Protein AF-A0A3P8FF38-F1 (afdb_monomer_lite)

Organism: NCBI:txid31246

Secondary structure (DSSP, 8-state):
-HHHHHHHHHHHHHHHHHHEE----S-HHHHHHHHHHHHHHHHHHTTT---HHHHTTSS--THHHHT--SEEPTTHHHHHHHHHHHHHIIIIIIIHHHHHHHHHHHHHHHHHHHHHHHHHHHHHHHHHHTTS-SS-GGGHHHHHHHHHHHHHHHHTS--------TT--PPPTT-HHHHHHHHHHHHHHHHHIIIIIIHHHHHHHHTT---------------STHHHHHHHHHHHHHHHHHHHHHHHHHHHHHHHHHHHHHHHHHHHHHHHHHHHHHHHHHHHHHHHHH-GGGHHHHHHHHHHHHHHHHHHHHHHHHHHHHHHHHHHHHHHSSSS---------

Foldseek 3Di:
DVVVLVLLLVLLVVLLVQFFDQADDPDVVSNVVSSVVSSVQSVVLLVPNNPLCQRLQVDFDPCCVPPVHGHTDPRSNPVNVVSSVVSNCCRVVPVVVVVVVVCVVVCVVVVVCVVVVVVVVVVVVVVLVLLADPDPDVCSVVVVVVVVVVVVVCVVPPDDPPPPRVPDDDDDPPDPVVVVVVVVVVVVVVVCCVCPVVVVVVVVVVVPDDDDDDDDDDDDDDPDPVPPVVVVVVVVVVVVVVVVVVVVVVVVVVVVVVVVVVVVVVVVVVVVCVVVVVVVVVVVVVCSHPDDPVVPVVVVVVVVVVVVVCVVVVVVVVVVVCVVVVVVVVVVPPPPPDDDDDDDD

Structure (mmCIF, N/CA/C/O backbone):
data_AF-A0A3P8FF38-F1
#
_entry.id   AF-A0A3P8FF38-F1
#
loop_
_atom_site.group_PDB
_atom_site.id
_atom_site.type_symbol
_atom_site.label_atom_id
_atom_site.label_alt_id
_atom_site.label_comp_id
_atom_site.label_asym_id
_atom_site.label_entity_id
_atom_site.label_seq_id
_atom_site.pdbx_PDB_ins_code
_atom_site.Cartn_x
_atom_site.Cartn_y
_atom_site.Cartn_z
_atom_site.occupancy
_atom_site.B_iso_or_equiv
_atom_site.auth_seq_id
_atom_site.auth_comp_id
_atom_site.auth_asym_id
_atom_site.auth_atom_id
_atom_site.pdbx_PDB_model_num
ATOM 1 N N . MET A 1 1 ? 3.387 -3.591 -15.809 1.00 74.25 1 MET A N 1
ATOM 2 C CA . MET A 1 1 ? 4.733 -3.858 -15.251 1.00 74.25 1 MET A CA 1
ATOM 3 C C . MET A 1 1 ? 5.461 -4.972 -15.992 1.00 74.25 1 MET A C 1
ATOM 5 O O . MET A 1 1 ? 6.457 -4.657 -16.614 1.00 74.25 1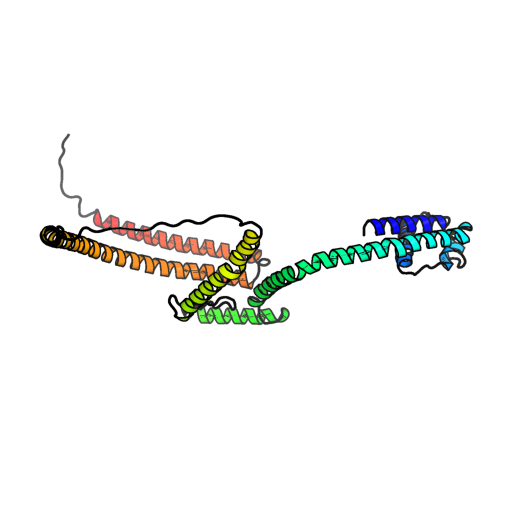 MET A O 1
ATOM 9 N N . ALA A 1 2 ? 4.959 -6.214 -16.040 1.00 86.81 2 ALA A N 1
ATOM 10 C CA . ALA A 1 2 ? 5.640 -7.303 -16.768 1.00 86.81 2 ALA A CA 1
ATOM 11 C C . ALA A 1 2 ? 5.857 -7.022 -18.275 1.00 86.81 2 ALA A C 1
ATOM 13 O O . ALA A 1 2 ? 6.924 -7.284 -18.818 1.00 86.81 2 ALA A O 1
ATOM 14 N N . LEU A 1 3 ? 4.870 -6.420 -18.948 1.00 86.25 3 LEU A N 1
ATOM 15 C CA . LEU A 1 3 ? 5.018 -5.995 -20.349 1.00 86.25 3 LEU A CA 1
ATOM 16 C C . LEU A 1 3 ? 6.140 -4.966 -20.533 1.00 86.25 3 LEU A C 1
ATOM 18 O O . LEU A 1 3 ? 6.947 -5.086 -21.445 1.00 86.25 3 LEU A O 1
ATOM 22 N N . PHE A 1 4 ? 6.220 -3.990 -19.627 1.00 86.88 4 PHE A N 1
ATOM 23 C CA . PHE A 1 4 ? 7.261 -2.966 -19.647 1.00 86.88 4 PHE A CA 1
ATOM 24 C C . PHE A 1 4 ? 8.652 -3.586 -19.471 1.00 86.88 4 PHE A C 1
ATOM 26 O O . PHE A 1 4 ? 9.549 -3.295 -20.251 1.00 86.88 4 PHE A O 1
ATOM 33 N N . THR A 1 5 ? 8.820 -4.512 -18.521 1.00 89.38 5 THR A N 1
ATOM 34 C CA . THR A 1 5 ? 10.113 -5.178 -18.300 1.00 89.38 5 THR A CA 1
ATOM 35 C C . THR A 1 5 ? 10.566 -6.002 -19.504 1.00 89.38 5 THR A C 1
ATOM 37 O O . THR A 1 5 ? 11.751 -6.004 -19.817 1.00 89.38 5 THR A O 1
ATOM 40 N N . VAL A 1 6 ? 9.641 -6.667 -20.208 1.00 91.94 6 VAL A N 1
ATOM 41 C CA . VAL A 1 6 ? 9.967 -7.437 -21.421 1.00 91.94 6 VAL A CA 1
ATOM 42 C C . VAL A 1 6 ? 10.390 -6.513 -22.564 1.00 91.94 6 VAL A C 1
ATOM 44 O O . VAL A 1 6 ? 11.384 -6.791 -23.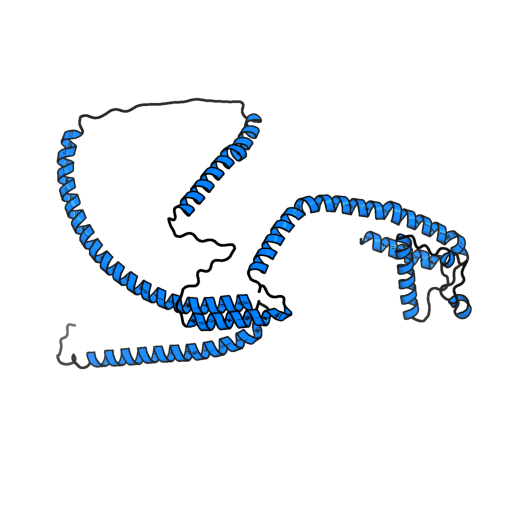229 1.00 91.94 6 VAL A O 1
ATOM 47 N N . VAL A 1 7 ? 9.678 -5.400 -22.768 1.00 90.38 7 VAL A N 1
ATOM 48 C CA . VAL A 1 7 ? 10.004 -4.420 -23.818 1.00 90.38 7 VAL A CA 1
ATOM 49 C C . VAL A 1 7 ? 11.361 -3.762 -23.562 1.00 90.38 7 VAL A C 1
ATOM 51 O O . VAL A 1 7 ? 12.178 -3.700 -24.476 1.00 90.38 7 VAL A O 1
ATOM 54 N N . VAL A 1 8 ? 11.635 -3.336 -22.323 1.00 91.56 8 VAL A N 1
ATOM 55 C CA . VAL A 1 8 ? 12.923 -2.725 -21.947 1.00 91.56 8 VAL A CA 1
ATOM 56 C C . VAL A 1 8 ? 14.068 -3.724 -22.106 1.00 91.56 8 VAL A C 1
ATOM 58 O O . VAL A 1 8 ? 15.082 -3.391 -22.707 1.00 91.56 8 VAL A O 1
ATOM 61 N N . ALA A 1 9 ? 13.915 -4.961 -21.620 1.00 92.69 9 ALA A N 1
ATOM 62 C CA . ALA A 1 9 ? 14.965 -5.974 -21.734 1.00 92.69 9 ALA A CA 1
ATOM 63 C C . ALA A 1 9 ? 15.226 -6.394 -23.190 1.00 92.69 9 ALA A C 1
ATOM 65 O O . ALA A 1 9 ? 16.380 -6.534 -23.593 1.00 92.69 9 ALA A O 1
ATOM 66 N N . GLY A 1 10 ? 14.167 -6.557 -23.991 1.00 93.56 10 GLY A N 1
ATOM 67 C CA . GLY A 1 10 ? 14.285 -6.873 -25.414 1.00 93.56 10 GLY A CA 1
ATOM 68 C C . GLY A 1 10 ? 14.981 -5.759 -26.195 1.00 93.56 10 GLY A C 1
ATOM 69 O O . GLY A 1 10 ? 15.895 -6.034 -26.970 1.00 93.56 10 GLY A O 1
ATOM 70 N N . PHE A 1 11 ? 14.605 -4.503 -25.941 1.00 94.00 11 PHE A N 1
ATOM 71 C CA . PHE A 1 11 ? 15.251 -3.347 -26.556 1.00 94.00 11 PHE A CA 1
ATOM 72 C C . PHE A 1 11 ? 16.706 -3.183 -26.103 1.00 94.00 11 PHE A C 1
ATOM 74 O O . PHE A 1 11 ? 17.566 -2.968 -26.945 1.00 94.00 11 PHE A O 1
ATOM 81 N N . ALA A 1 12 ? 17.006 -3.360 -24.812 1.00 93.19 12 ALA A N 1
ATOM 82 C CA . ALA A 1 12 ? 18.366 -3.279 -24.277 1.00 93.19 12 ALA A CA 1
ATOM 83 C C . ALA A 1 12 ? 19.332 -4.225 -24.996 1.00 93.19 12 ALA A C 1
ATOM 85 O O . ALA A 1 12 ? 20.412 -3.816 -25.418 1.00 93.19 12 ALA A O 1
ATOM 86 N N . ILE A 1 13 ? 18.930 -5.489 -25.156 1.00 91.75 13 ILE A N 1
ATOM 87 C CA . ILE A 1 13 ? 19.742 -6.496 -25.843 1.00 91.75 13 ILE A CA 1
ATOM 88 C C . ILE A 1 13 ? 19.869 -6.137 -27.323 1.00 91.75 13 ILE A C 1
ATOM 90 O O . ILE A 1 13 ? 20.976 -6.133 -27.854 1.00 91.75 13 ILE A O 1
ATOM 94 N N . LEU A 1 14 ? 18.756 -5.806 -27.982 1.00 91.88 14 LEU A N 1
ATOM 95 C CA . LEU A 1 14 ? 18.746 -5.495 -29.408 1.00 91.88 14 LEU A CA 1
ATOM 96 C C . LEU A 1 14 ? 19.621 -4.276 -29.730 1.00 91.88 14 LEU A C 1
ATOM 98 O O . LEU A 1 14 ? 20.479 -4.366 -30.602 1.00 91.88 14 LEU A O 1
ATOM 102 N N . GLN A 1 15 ? 19.470 -3.188 -28.976 1.00 91.00 15 GLN A N 1
ATOM 103 C CA . GLN A 1 15 ? 20.246 -1.959 -29.118 1.00 91.00 15 GLN A CA 1
ATOM 104 C C . GLN A 1 15 ? 21.739 -2.209 -28.884 1.00 91.00 15 GLN A C 1
ATOM 106 O O . GLN A 1 15 ? 22.571 -1.735 -29.656 1.00 91.00 15 GLN A O 1
ATOM 111 N N . TRP A 1 16 ? 22.089 -2.980 -27.849 1.00 89.00 16 TRP A N 1
ATOM 112 C CA . TRP A 1 16 ? 23.483 -3.287 -27.533 1.00 89.00 16 TRP A CA 1
ATOM 113 C C . TRP A 1 16 ? 24.150 -4.138 -28.620 1.00 89.00 16 TRP A C 1
ATOM 115 O O . TRP A 1 16 ? 25.285 -3.861 -29.001 1.00 89.00 16 TRP A O 1
ATOM 125 N N . VAL A 1 17 ? 23.432 -5.130 -29.159 1.00 87.88 17 VAL A N 1
ATOM 126 C CA . VAL A 1 17 ? 23.900 -5.985 -30.264 1.00 87.88 17 VAL A CA 1
ATOM 127 C C . VAL A 1 17 ? 24.076 -5.188 -31.558 1.00 87.88 17 VAL A C 1
ATOM 129 O O . VAL A 1 17 ? 25.014 -5.442 -32.310 1.00 87.88 17 VAL A O 1
ATOM 132 N N . THR A 1 18 ? 23.196 -4.223 -31.837 1.00 87.12 18 THR A N 1
ATOM 133 C CA . THR A 1 18 ? 23.298 -3.392 -33.046 1.00 87.12 18 THR A CA 1
ATOM 134 C C . THR A 1 18 ? 24.344 -2.289 -32.930 1.00 87.12 18 THR A C 1
ATOM 136 O O . THR A 1 18 ? 24.949 -1.918 -33.935 1.00 87.12 18 THR A O 1
ATOM 139 N N . ALA A 1 19 ? 24.549 -1.752 -31.724 1.00 86.62 19 ALA A N 1
ATOM 140 C CA . ALA A 1 19 ? 25.450 -0.631 -31.504 1.00 86.62 19 ALA A CA 1
ATOM 141 C C . ALA A 1 19 ? 26.909 -1.076 -31.378 1.00 86.62 19 ALA A C 1
ATOM 143 O O . ALA A 1 19 ? 27.786 -0.440 -31.960 1.00 86.62 19 ALA A O 1
ATOM 144 N N . TYR A 1 20 ? 27.179 -2.177 -30.670 1.00 86.50 20 TYR A N 1
ATOM 145 C CA . TYR A 1 20 ? 28.535 -2.587 -30.308 1.00 86.50 20 TYR A CA 1
ATOM 146 C C . TYR A 1 20 ? 28.968 -3.896 -30.982 1.00 86.50 20 TYR A C 1
ATOM 148 O O . TYR A 1 20 ? 28.261 -4.898 -30.965 1.00 86.50 20 TYR A O 1
ATOM 156 N N . GLN A 1 21 ? 30.185 -3.908 -31.521 1.00 80.62 21 GLN A N 1
ATOM 157 C CA . GLN A 1 21 ? 30.863 -5.086 -32.060 1.00 80.62 21 GLN A CA 1
ATOM 158 C C . GLN A 1 21 ? 31.718 -5.770 -30.982 1.00 80.62 21 GLN A C 1
ATOM 160 O O . GLN A 1 21 ? 32.176 -5.124 -30.035 1.00 80.62 21 GLN A O 1
ATOM 165 N N . SER A 1 22 ? 31.960 -7.077 -31.145 1.00 74.06 22 SER A N 1
ATOM 166 C CA . SER A 1 22 ? 32.795 -7.893 -30.244 1.00 74.06 22 SER A CA 1
ATOM 167 C C . SER A 1 22 ? 32.360 -7.812 -28.773 1.00 74.06 22 SER A C 1
ATOM 169 O O . SER A 1 22 ? 33.134 -7.460 -27.886 1.00 74.06 22 SER A O 1
ATOM 171 N N . THR A 1 23 ? 31.085 -8.117 -28.523 1.00 73.00 23 THR A N 1
ATOM 172 C CA . THR A 1 23 ? 30.425 -7.993 -27.211 1.00 73.00 23 THR A CA 1
ATOM 173 C C . THR A 1 23 ? 30.796 -9.098 -26.216 1.00 73.00 23 THR A C 1
ATOM 175 O O . THR A 1 23 ? 30.661 -8.923 -25.008 1.00 73.00 23 THR A O 1
ATOM 178 N N . ALA A 1 24 ? 31.228 -10.257 -26.717 1.00 73.56 24 ALA A N 1
ATOM 179 C CA . ALA A 1 24 ? 31.565 -11.411 -25.895 1.00 73.56 24 ALA A CA 1
ATOM 180 C C . ALA A 1 24 ? 33.052 -11.391 -25.537 1.00 73.56 24 ALA A C 1
ATOM 182 O O . ALA A 1 24 ? 33.909 -11.418 -26.421 1.00 73.56 24 ALA A O 1
ATOM 183 N N . SER A 1 25 ? 33.355 -11.388 -24.240 1.00 72.81 25 SER A N 1
ATOM 184 C CA . SER A 1 25 ? 34.716 -11.556 -23.738 1.00 72.81 25 SER A CA 1
ATOM 185 C C . SER A 1 25 ? 34.879 -12.896 -23.013 1.00 72.81 25 SER A C 1
ATOM 187 O O . SER A 1 25 ? 33.906 -13.528 -22.589 1.00 72.81 25 SER A O 1
ATOM 189 N N . LEU A 1 26 ? 36.133 -13.329 -22.849 1.00 76.25 26 LEU A N 1
ATOM 190 C CA . LEU A 1 26 ? 36.485 -14.578 -22.162 1.00 76.25 26 LEU A CA 1
ATOM 191 C C . LEU A 1 26 ? 36.141 -14.544 -20.657 1.00 76.25 26 LEU A C 1
ATOM 193 O O . LEU A 1 26 ? 36.011 -15.587 -20.021 1.00 76.25 26 LEU A O 1
ATOM 197 N N . ASN A 1 27 ? 35.956 -13.347 -20.090 1.00 81.50 27 ASN A N 1
ATOM 198 C CA . ASN A 1 27 ? 35.693 -13.141 -18.670 1.00 81.50 27 ASN A CA 1
ATOM 199 C C . ASN A 1 27 ? 34.174 -13.066 -18.390 1.00 81.50 27 ASN A C 1
ATOM 201 O O . ASN A 1 27 ? 33.487 -12.164 -18.881 1.00 81.50 27 ASN A O 1
ATOM 205 N N . PRO A 1 28 ? 33.613 -13.945 -17.537 1.00 81.75 28 PRO A N 1
ATOM 206 C CA . PRO A 1 28 ? 32.170 -13.977 -17.284 1.00 81.75 28 PRO A CA 1
ATOM 207 C C . PRO A 1 28 ? 31.660 -12.725 -16.552 1.00 81.75 28 PRO A C 1
ATOM 209 O O . PRO A 1 28 ? 30.553 -12.261 -16.819 1.00 81.75 28 PRO A O 1
ATOM 212 N N . LEU A 1 29 ? 32.477 -12.129 -15.676 1.00 84.31 29 LEU A N 1
ATOM 213 C CA . LEU A 1 29 ? 32.123 -10.904 -14.950 1.00 84.31 29 LEU A CA 1
ATOM 214 C C . LEU A 1 29 ? 31.907 -9.716 -15.892 1.00 84.31 29 LEU A C 1
ATOM 216 O O . LEU A 1 29 ? 30.958 -8.956 -15.725 1.00 84.31 29 LEU A O 1
ATOM 220 N N . THR A 1 30 ? 32.743 -9.568 -16.919 1.00 79.44 30 THR A N 1
ATOM 221 C CA . THR A 1 30 ? 32.598 -8.483 -17.898 1.00 79.44 30 THR A CA 1
ATOM 222 C C . THR A 1 30 ? 31.367 -8.663 -18.780 1.00 79.44 30 THR A C 1
ATOM 224 O O . THR A 1 30 ? 30.709 -7.674 -19.094 1.00 79.44 30 THR A O 1
ATOM 227 N N . ASN A 1 31 ? 30.990 -9.904 -19.106 1.00 83.94 31 ASN A N 1
ATOM 228 C CA . ASN A 1 31 ? 29.742 -10.185 -19.823 1.00 83.94 31 ASN A CA 1
ATOM 229 C C . ASN A 1 31 ? 28.522 -9.808 -18.965 1.00 83.94 31 ASN A C 1
ATOM 231 O O . ASN A 1 31 ? 27.586 -9.181 -19.456 1.00 83.94 31 ASN A O 1
ATOM 235 N N . LEU A 1 32 ? 28.568 -10.096 -17.660 1.00 86.75 32 LEU A N 1
ATOM 236 C CA . LEU A 1 32 ? 27.518 -9.701 -16.722 1.00 86.75 32 LEU A CA 1
ATOM 237 C C . LEU A 1 32 ? 27.389 -8.173 -16.616 1.00 86.75 32 LEU A C 1
ATOM 239 O O . LEU A 1 32 ? 26.290 -7.638 -16.755 1.00 86.75 32 LEU A O 1
ATOM 243 N N . PHE A 1 33 ? 28.502 -7.456 -16.430 1.00 85.38 33 PHE A N 1
ATOM 244 C CA . PHE A 1 33 ? 28.497 -5.988 -16.396 1.00 85.38 33 PHE A CA 1
ATOM 245 C C . PHE A 1 33 ? 27.999 -5.369 -17.706 1.00 85.38 33 PHE A C 1
ATOM 247 O O . PHE A 1 33 ? 27.329 -4.342 -17.673 1.00 85.38 33 PHE A O 1
ATOM 254 N N . THR A 1 34 ? 28.288 -6.000 -18.843 1.00 85.25 34 THR A N 1
ATOM 255 C CA . THR A 1 34 ? 27.811 -5.572 -20.165 1.00 85.25 34 THR A CA 1
ATOM 256 C C . THR A 1 34 ? 26.287 -5.665 -20.253 1.00 85.25 34 THR A C 1
ATOM 258 O O . THR A 1 34 ? 25.634 -4.692 -20.618 1.00 85.25 34 THR A O 1
ATOM 261 N N . VAL A 1 35 ? 25.701 -6.786 -19.821 1.00 88.50 35 VAL A N 1
ATOM 262 C CA . VAL A 1 35 ? 24.238 -6.958 -19.774 1.00 88.50 35 VAL A CA 1
ATOM 263 C C . VAL A 1 35 ? 23.586 -5.958 -18.814 1.00 88.50 35 VAL A C 1
ATOM 265 O O . VAL A 1 35 ? 22.578 -5.343 -19.162 1.00 88.50 35 VAL A O 1
ATOM 268 N N . PHE A 1 36 ? 24.163 -5.746 -17.627 1.00 90.56 36 PHE A N 1
ATOM 269 C CA . PHE A 1 36 ? 23.645 -4.751 -16.683 1.00 90.56 36 PHE A CA 1
ATOM 270 C C . PHE A 1 36 ? 23.709 -3.331 -17.242 1.00 90.56 36 PHE A C 1
ATOM 272 O O . PHE A 1 36 ? 22.731 -2.600 -17.118 1.00 90.56 36 PHE A O 1
ATOM 279 N N . LYS A 1 37 ? 24.815 -2.949 -17.892 1.00 87.44 37 LYS A N 1
ATOM 280 C CA . LYS A 1 37 ? 24.945 -1.640 -18.542 1.00 87.44 37 LYS A CA 1
ATOM 281 C C . LYS A 1 37 ? 23.939 -1.463 -19.675 1.00 87.44 37 LYS A C 1
ATOM 283 O O . LYS A 1 37 ? 23.323 -0.406 -19.756 1.00 87.44 37 LYS A O 1
ATOM 288 N N . ALA A 1 38 ? 23.719 -2.492 -20.492 1.00 90.12 38 ALA A N 1
ATOM 289 C CA . ALA A 1 38 ? 22.711 -2.463 -21.549 1.00 90.12 38 ALA A CA 1
ATOM 290 C C . ALA A 1 38 ? 21.302 -2.220 -20.989 1.00 90.12 38 ALA A C 1
ATOM 292 O O . ALA A 1 38 ? 20.573 -1.356 -21.474 1.00 90.12 38 ALA A O 1
ATOM 293 N N . LEU A 1 39 ? 20.933 -2.951 -19.931 1.00 92.50 39 LEU A N 1
ATOM 294 C CA . LEU A 1 39 ? 19.640 -2.800 -19.260 1.00 92.50 39 LEU A CA 1
ATOM 295 C C . LEU A 1 39 ? 19.492 -1.437 -18.583 1.00 92.50 39 LEU A C 1
ATOM 297 O O . LEU A 1 39 ? 18.434 -0.817 -18.676 1.00 92.50 39 LEU A O 1
ATOM 301 N N . GLN A 1 40 ? 20.546 -0.970 -17.915 1.00 91.69 40 GLN A N 1
ATOM 302 C CA . GLN A 1 40 ? 20.577 0.331 -17.261 1.00 91.69 40 GLN A CA 1
ATOM 303 C C . GLN A 1 40 ? 20.363 1.456 -18.280 1.00 91.69 40 GLN A C 1
ATOM 305 O O . GLN A 1 40 ? 19.508 2.313 -18.068 1.00 91.69 40 GLN A O 1
ATOM 310 N N . LEU A 1 41 ? 21.085 1.417 -19.401 1.00 90.62 41 LEU A N 1
ATOM 311 C CA . LEU A 1 41 ? 20.981 2.416 -20.460 1.00 90.62 41 LEU A CA 1
ATOM 312 C C . LEU A 1 41 ? 19.568 2.453 -21.060 1.00 90.62 41 LEU A C 1
ATOM 314 O O . LEU A 1 41 ? 18.950 3.513 -21.118 1.00 90.62 41 LEU A O 1
ATOM 318 N N . ALA A 1 42 ? 19.006 1.294 -21.414 1.00 92.00 42 ALA A N 1
ATOM 319 C CA . ALA A 1 42 ? 17.646 1.205 -21.949 1.00 92.00 42 ALA A CA 1
ATOM 320 C C . ALA A 1 42 ? 16.568 1.677 -20.959 1.00 92.00 42 ALA A C 1
ATOM 322 O O . ALA A 1 42 ? 15.544 2.221 -21.375 1.00 92.00 42 ALA A O 1
ATOM 323 N N . TYR A 1 43 ? 16.780 1.476 -19.654 1.00 91.81 43 TYR A N 1
ATOM 324 C CA . TYR A 1 43 ? 15.884 1.966 -18.608 1.00 91.81 43 TYR A CA 1
ATOM 325 C C . TYR A 1 43 ? 15.911 3.496 -18.510 1.00 91.81 43 TYR A C 1
ATOM 327 O O . TYR A 1 43 ? 14.853 4.121 -18.538 1.00 91.81 43 TYR A O 1
ATOM 335 N N . PHE A 1 44 ? 17.095 4.110 -18.442 1.00 92.00 44 PHE A N 1
ATOM 336 C CA . PHE A 1 44 ? 17.228 5.570 -18.353 1.00 92.00 44 PHE A CA 1
ATOM 337 C C . PHE A 1 44 ? 16.773 6.288 -19.633 1.00 92.00 44 PHE A C 1
ATOM 339 O O . PHE A 1 44 ? 16.183 7.368 -19.563 1.00 92.00 44 PHE A O 1
ATOM 346 N N . GLN A 1 45 ? 16.878 5.624 -20.785 1.00 91.25 45 GLN A N 1
ATOM 347 C CA . GLN A 1 45 ? 16.295 6.086 -22.046 1.00 91.25 45 GLN A CA 1
ATOM 348 C C . GLN A 1 45 ? 14.767 6.240 -21.993 1.00 91.25 45 GLN A C 1
ATOM 350 O O . GLN A 1 45 ? 14.225 7.119 -22.660 1.00 91.25 45 GLN A O 1
ATOM 355 N N . VAL A 1 46 ? 14.057 5.469 -21.157 1.00 90.69 46 VAL A N 1
ATOM 356 C CA . VAL A 1 46 ? 12.612 5.675 -20.921 1.00 90.69 46 VAL A CA 1
ATOM 357 C C . VAL A 1 46 ? 12.338 6.989 -20.192 1.00 90.69 46 VAL A C 1
ATOM 359 O O . VAL A 1 46 ? 11.244 7.524 -20.287 1.00 90.69 46 VAL A O 1
ATOM 362 N N . PHE A 1 47 ? 13.302 7.552 -19.470 1.00 89.38 47 PHE A N 1
ATOM 363 C CA . PHE A 1 47 ? 13.126 8.822 -18.758 1.00 89.38 47 PHE A CA 1
ATOM 364 C C . PHE A 1 47 ? 13.699 10.025 -19.514 1.00 89.38 47 PHE A C 1
ATOM 366 O O . PHE A 1 47 ? 13.528 11.155 -19.066 1.00 89.38 47 PHE A O 1
ATOM 373 N N . GLY A 1 48 ? 14.312 9.803 -20.681 1.00 88.94 48 GLY A N 1
ATOM 374 C CA . GLY A 1 48 ? 14.837 10.864 -21.541 1.00 88.94 48 GLY A CA 1
ATOM 375 C C . GLY A 1 48 ? 16.360 11.009 -21.542 1.00 88.94 48 GLY A C 1
ATOM 376 O O . GLY A 1 48 ? 16.880 11.900 -22.211 1.00 88.94 48 GLY A O 1
ATOM 377 N N . GLU A 1 49 ? 17.090 10.145 -20.837 1.00 90.81 49 GLU A N 1
ATOM 378 C CA . GLU A 1 49 ? 18.554 10.119 -20.867 1.00 90.81 49 GLU A CA 1
ATOM 379 C C . GLU A 1 49 ? 19.032 9.192 -21.989 1.00 90.81 49 GLU A C 1
ATOM 381 O O . GLU A 1 49 ? 19.061 7.971 -21.849 1.00 90.81 49 GLU A O 1
ATOM 386 N N . TYR A 1 50 ? 19.344 9.775 -23.148 1.00 88.19 50 TYR A N 1
ATOM 387 C CA . TYR A 1 50 ? 19.536 9.005 -24.379 1.00 88.19 50 TYR A CA 1
ATOM 388 C C . TYR A 1 50 ? 20.966 8.539 -24.662 1.00 88.19 50 TYR A C 1
ATOM 390 O O . TYR A 1 50 ? 21.139 7.527 -25.338 1.00 88.19 50 TYR A O 1
ATOM 398 N N . GLU A 1 51 ? 21.967 9.279 -24.178 1.00 84.75 51 GLU A N 1
ATOM 399 C CA . GLU A 1 51 ? 23.398 9.067 -24.464 1.00 84.75 51 GLU A CA 1
ATOM 400 C C . GLU A 1 51 ? 23.701 8.764 -25.951 1.00 84.75 51 GLU A C 1
ATOM 402 O O . GLU A 1 51 ? 24.483 7.882 -26.292 1.00 84.75 51 GLU A O 1
ATOM 407 N N . MET A 1 52 ? 23.089 9.512 -26.879 1.00 81.88 52 MET A N 1
ATOM 408 C CA . MET A 1 52 ? 23.202 9.240 -28.323 1.00 81.88 52 MET A CA 1
ATOM 409 C C . MET A 1 52 ? 24.655 9.239 -28.828 1.00 81.88 52 MET A C 1
ATOM 411 O O . MET A 1 52 ? 25.010 8.445 -29.697 1.00 81.88 52 MET A O 1
ATOM 415 N N . ASN A 1 53 ? 25.512 10.093 -28.266 1.00 83.00 53 ASN A N 1
ATOM 416 C CA . ASN A 1 53 ? 26.891 10.278 -28.728 1.00 83.00 53 ASN A CA 1
ATOM 417 C C . ASN A 1 53 ? 27.770 9.040 -28.461 1.00 83.00 53 ASN A C 1
ATOM 419 O O . ASN A 1 53 ? 28.685 8.750 -29.234 1.00 83.00 53 ASN A O 1
ATOM 423 N N . THR A 1 54 ? 27.484 8.289 -27.391 1.00 82.62 54 THR A N 1
ATOM 424 C CA . THR A 1 54 ? 28.201 7.045 -27.057 1.00 82.62 54 THR A CA 1
ATOM 425 C C . THR A 1 54 ? 27.716 5.878 -27.915 1.00 82.62 54 THR A C 1
ATOM 427 O O . THR A 1 54 ? 28.500 4.998 -28.266 1.00 82.62 54 THR A O 1
ATOM 430 N N . LEU A 1 55 ? 26.438 5.896 -28.304 1.00 83.12 55 LEU A N 1
ATOM 431 C CA . LEU A 1 55 ? 25.829 4.885 -29.163 1.00 83.12 55 LEU A CA 1
ATOM 432 C C . LEU A 1 55 ? 26.185 5.085 -30.640 1.00 83.12 55 LEU A C 1
ATOM 434 O O . LEU A 1 55 ? 26.497 4.118 -31.324 1.00 83.12 55 LEU A O 1
ATOM 438 N N . SER A 1 56 ? 26.180 6.323 -31.137 1.00 81.31 56 SER A N 1
ATOM 439 C CA . SER A 1 56 ? 26.531 6.661 -32.528 1.00 81.31 56 SER A CA 1
ATOM 440 C C . SER A 1 56 ? 28.028 6.470 -32.827 1.00 81.31 56 SER A C 1
ATOM 442 O O . SER A 1 56 ? 28.439 6.430 -33.983 1.00 81.31 56 SER A O 1
ATOM 444 N N . GLY A 1 57 ? 28.858 6.306 -31.790 1.00 74.44 57 GLY A N 1
ATOM 445 C CA . GLY A 1 57 ? 30.304 6.131 -31.930 1.00 74.44 57 GLY A CA 1
ATOM 446 C C . GLY A 1 57 ? 31.069 7.423 -32.207 1.00 74.44 57 GLY A C 1
ATOM 447 O O . GLY A 1 57 ? 32.224 7.370 -32.617 1.00 74.44 57 GLY A O 1
ATOM 448 N N . GLU A 1 58 ? 30.443 8.575 -31.957 1.00 72.69 58 GLU A N 1
ATOM 449 C CA . GLU A 1 58 ? 31.087 9.891 -32.018 1.00 72.69 58 GLU A CA 1
ATOM 450 C C . GLU A 1 58 ? 32.099 10.064 -30.872 1.00 72.69 58 GLU A C 1
ATOM 452 O O . GLU A 1 58 ? 33.141 10.698 -31.033 1.00 72.69 58 GLU A O 1
ATOM 457 N N . VAL A 1 59 ? 31.832 9.421 -29.728 1.00 73.62 59 VAL A N 1
ATOM 458 C CA . VAL A 1 59 ? 32.761 9.309 -28.599 1.00 73.62 59 VAL A CA 1
ATOM 459 C C . VAL A 1 59 ? 33.300 7.880 -28.529 1.00 73.62 59 VAL A C 1
ATOM 461 O O . VAL A 1 59 ? 32.569 6.941 -28.210 1.00 73.62 59 VAL A O 1
ATOM 464 N N . LEU A 1 60 ? 34.594 7.704 -28.813 1.00 67.19 60 LEU A N 1
ATOM 465 C CA . LEU A 1 60 ? 35.269 6.411 -28.673 1.00 67.19 60 LEU A CA 1
ATOM 466 C C . LEU A 1 60 ? 35.488 6.081 -27.191 1.00 67.19 60 LEU A C 1
ATOM 468 O O . LEU A 1 60 ? 36.112 6.850 -26.461 1.00 67.19 60 LEU A O 1
ATOM 472 N N . LEU A 1 61 ? 35.010 4.913 -26.756 1.00 69.00 61 LEU A N 1
ATOM 473 C CA . LEU A 1 61 ? 35.308 4.392 -25.423 1.00 69.00 61 LEU A CA 1
ATOM 474 C C . LEU A 1 61 ? 36.793 4.027 -25.312 1.00 69.00 61 LEU A C 1
ATOM 476 O O . LEU A 1 61 ? 37.354 3.402 -26.210 1.00 69.00 61 LEU A O 1
ATOM 480 N N . ASP A 1 62 ? 37.410 4.341 -24.173 1.00 64.94 62 ASP A N 1
ATOM 481 C CA . ASP A 1 62 ? 38.829 4.055 -23.898 1.00 64.94 62 ASP A CA 1
ATOM 482 C C . ASP A 1 62 ? 39.158 2.547 -24.029 1.00 64.94 62 ASP A C 1
ATOM 484 O O . ASP A 1 62 ? 40.224 2.150 -24.498 1.00 64.94 62 ASP A O 1
ATOM 488 N N . SER A 1 63 ? 38.171 1.683 -23.752 1.00 63.16 63 SER A N 1
ATOM 489 C CA . SER A 1 63 ? 38.235 0.225 -23.947 1.00 63.16 63 SER A CA 1
ATOM 490 C C . SER A 1 63 ? 38.448 -0.212 -25.405 1.00 63.16 63 SER A C 1
ATOM 492 O O . SER A 1 63 ? 38.994 -1.290 -25.649 1.00 63.16 63 SER A O 1
ATOM 494 N N . CYS A 1 64 ? 38.088 0.624 -26.383 1.00 68.62 64 CYS A N 1
ATOM 495 C CA . CYS A 1 64 ? 38.305 0.337 -27.802 1.00 68.62 64 CYS A CA 1
ATOM 496 C C . CYS A 1 64 ? 39.744 0.515 -28.257 1.00 68.62 64 CYS A C 1
ATOM 498 O O . CYS A 1 64 ? 40.133 -0.044 -29.283 1.00 68.62 64 CYS A O 1
ATOM 500 N N . LYS A 1 65 ? 40.539 1.268 -27.497 1.00 65.44 65 LYS A N 1
ATOM 501 C CA . LYS A 1 65 ? 41.942 1.508 -27.816 1.00 65.44 65 LYS A CA 1
ATOM 502 C C . LYS A 1 65 ? 42.826 0.306 -27.474 1.00 65.44 65 LYS A C 1
ATOM 504 O O . LYS A 1 65 ? 43.799 0.063 -28.182 1.00 65.44 65 LYS A O 1
ATOM 509 N N . ASN A 1 66 ? 42.454 -0.453 -26.439 1.00 65.38 66 ASN A N 1
ATOM 510 C CA . ASN A 1 66 ? 43.286 -1.516 -25.868 1.00 65.38 66 ASN A CA 1
ATOM 511 C C . ASN A 1 66 ? 42.752 -2.931 -26.161 1.00 65.38 66 ASN A C 1
ATOM 513 O O . ASN A 1 66 ? 43.501 -3.752 -26.683 1.00 65.38 66 ASN A O 1
ATOM 517 N N . ASP A 1 67 ? 41.463 -3.204 -25.911 1.00 63.84 67 ASP A N 1
ATOM 518 C CA . ASP A 1 67 ? 40.922 -4.578 -25.939 1.00 63.84 67 ASP A CA 1
ATOM 519 C C . ASP A 1 67 ? 39.962 -4.856 -27.114 1.00 63.84 67 ASP A C 1
ATOM 521 O O . ASP A 1 67 ? 39.598 -6.005 -27.352 1.00 63.84 67 ASP A O 1
ATOM 525 N N . LYS A 1 68 ? 39.554 -3.830 -27.882 1.00 66.94 68 LYS A N 1
ATOM 526 C CA . LYS A 1 68 ? 38.566 -3.919 -28.989 1.00 66.94 68 LYS A CA 1
ATOM 527 C C . LYS A 1 68 ? 37.224 -4.578 -28.600 1.00 66.94 68 LYS A C 1
ATOM 529 O O . LYS A 1 68 ? 36.521 -5.105 -29.464 1.00 66.94 68 LYS A O 1
ATOM 534 N N . ILE A 1 69 ? 36.864 -4.555 -27.317 1.00 71.00 69 ILE A N 1
ATOM 535 C CA . ILE A 1 69 ? 35.602 -5.093 -26.784 1.00 71.00 69 ILE A CA 1
ATOM 536 C C . ILE A 1 69 ? 34.577 -3.958 -26.695 1.00 71.00 69 ILE A C 1
ATOM 538 O O . ILE A 1 69 ? 34.916 -2.863 -26.245 1.00 71.00 69 ILE A O 1
ATOM 542 N N . ASN A 1 70 ? 33.320 -4.236 -27.061 1.00 74.25 70 ASN A N 1
ATOM 543 C CA . ASN A 1 70 ? 32.202 -3.284 -27.005 1.00 74.25 70 ASN A CA 1
ATOM 544 C C . ASN A 1 70 ? 32.470 -1.978 -27.775 1.00 74.25 70 ASN A C 1
ATOM 546 O O . ASN A 1 70 ? 32.265 -0.881 -27.253 1.00 74.25 70 ASN A O 1
ATOM 550 N N . CYS A 1 71 ? 32.931 -2.091 -29.022 1.00 81.62 71 CYS A N 1
ATOM 551 C CA . CYS A 1 71 ? 33.228 -0.924 -29.851 1.00 81.62 71 CYS A CA 1
ATOM 552 C C . CYS A 1 71 ? 32.083 -0.567 -30.784 1.00 81.62 71 CYS A C 1
ATOM 554 O O . CYS A 1 71 ? 31.518 -1.475 -31.393 1.00 81.62 71 CYS A O 1
ATOM 556 N N . PRO A 1 72 ? 31.735 0.725 -30.916 1.00 81.25 72 PRO A N 1
ATOM 557 C CA . PRO A 1 72 ? 30.637 1.134 -31.773 1.00 81.25 72 PRO A CA 1
ATOM 558 C C . PRO A 1 72 ? 30.911 0.704 -33.220 1.00 81.25 72 PRO A C 1
ATOM 560 O O . PRO A 1 72 ? 31.972 0.984 -33.779 1.00 81.25 72 PRO A O 1
ATOM 563 N N . GLY A 1 73 ? 29.971 -0.032 -33.813 1.00 79.69 73 GLY A N 1
ATOM 564 C CA . GLY A 1 73 ? 30.066 -0.488 -35.197 1.00 79.69 73 GLY A CA 1
ATOM 565 C C . GLY A 1 73 ? 29.696 0.614 -36.191 1.00 79.69 73 GLY A C 1
ATOM 566 O O . GLY A 1 73 ? 28.901 1.497 -35.880 1.00 79.69 73 GLY A O 1
ATOM 567 N N . GLY A 1 74 ? 30.193 0.530 -37.431 1.00 77.56 74 GLY A N 1
ATOM 568 C CA . GLY A 1 74 ? 29.899 1.534 -38.471 1.00 77.56 74 GLY A CA 1
ATOM 569 C C . GLY A 1 74 ? 28.402 1.711 -38.775 1.00 77.56 74 GLY A C 1
ATOM 570 O O . GLY A 1 74 ? 27.955 2.814 -39.079 1.00 77.56 74 GLY A O 1
ATOM 571 N N . TRP A 1 75 ? 27.609 0.647 -38.613 1.00 81.56 75 TRP A N 1
ATOM 572 C CA . TRP A 1 75 ? 26.150 0.667 -38.775 1.00 81.56 75 TRP A CA 1
ATOM 573 C C . TRP A 1 75 ? 25.415 1.397 -37.638 1.00 81.56 75 TRP A C 1
ATOM 575 O O . TRP A 1 75 ? 24.281 1.832 -37.830 1.00 81.56 75 TRP A O 1
ATOM 585 N N . SER A 1 76 ? 26.050 1.564 -36.472 1.00 83.94 76 SER A N 1
ATOM 586 C CA . SER A 1 76 ? 25.430 2.189 -35.299 1.00 83.94 76 SER A CA 1
ATOM 587 C C . SER A 1 76 ? 25.076 3.659 -35.536 1.00 83.94 76 SER A C 1
ATOM 589 O O . SER A 1 76 ? 24.046 4.127 -35.061 1.00 83.94 76 SER A O 1
ATOM 591 N N . THR A 1 77 ? 25.874 4.362 -36.346 1.00 84.88 77 THR A N 1
ATOM 592 C CA . THR A 1 77 ? 25.725 5.797 -36.657 1.00 84.88 77 THR A CA 1
ATOM 593 C C . THR A 1 77 ? 24.327 6.193 -37.142 1.00 84.88 77 THR A C 1
ATOM 595 O O . THR A 1 77 ? 23.827 7.259 -36.793 1.00 84.88 77 THR A O 1
ATOM 598 N N . TRP A 1 78 ? 23.669 5.332 -37.923 1.00 86.19 78 TRP A N 1
ATOM 599 C CA . TRP A 1 78 ? 22.341 5.596 -38.487 1.00 86.19 78 TRP A CA 1
ATOM 600 C C . TRP A 1 78 ? 21.258 4.666 -37.933 1.00 86.19 78 TRP A C 1
ATOM 602 O O . TRP A 1 78 ? 20.102 5.069 -37.824 1.00 86.19 78 TRP A O 1
ATOM 612 N N . LEU A 1 79 ? 21.610 3.437 -37.545 1.00 89.00 79 LEU A N 1
ATOM 613 C CA . LEU A 1 79 ? 20.640 2.458 -37.060 1.00 89.00 79 LEU A CA 1
ATOM 614 C C . LEU A 1 79 ? 20.231 2.714 -35.600 1.00 89.00 79 LEU A C 1
ATOM 616 O O . LEU A 1 79 ? 19.048 2.623 -35.273 1.00 89.00 79 LEU A O 1
ATOM 620 N N . SER A 1 80 ? 21.186 3.091 -34.742 1.00 89.56 80 SER A N 1
ATOM 621 C CA . SER A 1 80 ? 20.948 3.421 -33.330 1.00 89.56 80 SER A CA 1
ATOM 622 C C . SER A 1 80 ? 19.913 4.541 -33.125 1.00 89.56 80 SER A C 1
ATOM 624 O O . SER A 1 80 ? 18.972 4.328 -32.355 1.00 89.56 80 SER A O 1
ATOM 626 N N . PRO A 1 81 ? 19.993 5.702 -33.815 1.00 90.19 81 PRO A N 1
ATOM 627 C CA . PRO A 1 81 ? 18.998 6.760 -33.644 1.00 90.19 81 PRO A CA 1
ATOM 628 C C . PRO A 1 81 ? 17.598 6.365 -34.134 1.00 90.19 81 PRO A C 1
ATOM 630 O O . PRO A 1 81 ? 16.608 6.763 -33.521 1.00 90.19 81 PRO A O 1
ATOM 633 N N . ILE A 1 82 ? 17.489 5.554 -35.195 1.00 91.94 82 ILE A N 1
ATOM 634 C CA . ILE A 1 82 ? 16.196 5.055 -35.695 1.00 91.94 82 ILE A CA 1
ATOM 635 C C . ILE A 1 82 ? 15.556 4.112 -34.669 1.00 91.94 82 ILE A C 1
ATOM 637 O O . ILE A 1 82 ? 14.379 4.261 -34.334 1.00 91.94 82 ILE A O 1
ATOM 641 N N . LEU A 1 83 ? 16.339 3.167 -34.145 1.00 91.88 83 LEU A N 1
ATOM 642 C CA . LEU A 1 83 ? 15.905 2.231 -33.110 1.00 91.88 83 LEU A CA 1
ATOM 643 C C . LEU A 1 83 ? 15.464 2.947 -31.837 1.00 91.88 83 LEU A C 1
ATOM 645 O O . LEU A 1 83 ? 14.392 2.649 -31.304 1.00 91.88 83 LEU A O 1
ATOM 649 N N . LEU A 1 84 ? 16.249 3.930 -31.394 1.00 91.81 84 LEU A N 1
ATOM 650 C CA . LEU A 1 84 ? 15.902 4.754 -30.248 1.00 91.81 84 LEU A CA 1
ATOM 651 C C . LEU A 1 84 ? 14.604 5.536 -30.489 1.00 91.81 84 LEU A C 1
ATOM 653 O O . LEU A 1 84 ? 13.749 5.569 -29.611 1.00 91.81 84 LEU A O 1
ATOM 657 N N . GLY A 1 85 ? 14.409 6.111 -31.679 1.00 91.88 85 GLY A N 1
ATOM 658 C CA . GLY A 1 85 ? 13.181 6.830 -32.025 1.00 91.88 85 GLY A CA 1
ATOM 659 C C . GLY A 1 85 ? 11.929 5.950 -31.936 1.00 91.88 85 GLY A C 1
ATOM 660 O O . GLY A 1 85 ? 10.941 6.336 -31.308 1.00 91.88 85 GLY A O 1
ATOM 661 N N . VAL A 1 86 ? 11.981 4.736 -32.496 1.00 92.00 86 VAL A N 1
ATOM 662 C CA . VAL A 1 86 ? 10.878 3.761 -32.395 1.00 92.00 86 VAL A CA 1
ATOM 663 C C . VAL A 1 86 ? 10.628 3.366 -30.937 1.00 92.00 86 VAL A C 1
ATOM 665 O O . VAL A 1 86 ? 9.477 3.324 -30.496 1.00 92.00 86 VAL A O 1
ATOM 668 N N . TYR A 1 87 ? 11.689 3.125 -30.166 1.00 92.00 87 TYR A N 1
ATOM 669 C CA . TYR A 1 87 ? 11.585 2.778 -28.750 1.00 92.00 87 TYR A CA 1
ATOM 670 C C . TYR A 1 87 ? 10.957 3.889 -27.907 1.00 92.00 87 TYR A C 1
ATOM 672 O O . TYR A 1 87 ? 10.082 3.617 -27.083 1.00 92.00 87 TYR A O 1
ATOM 680 N N . VAL A 1 88 ? 11.344 5.142 -28.140 1.00 90.62 88 VAL A N 1
ATOM 681 C CA . VAL A 1 88 ? 10.785 6.314 -27.456 1.00 90.62 88 VAL A CA 1
ATOM 682 C C . VAL A 1 88 ? 9.297 6.458 -27.768 1.00 90.62 88 VAL A C 1
ATOM 684 O O . VAL A 1 88 ? 8.507 6.669 -26.853 1.00 90.62 88 VAL A O 1
ATOM 687 N N . ILE A 1 89 ? 8.868 6.263 -29.019 1.00 90.75 89 ILE A N 1
ATOM 688 C CA . ILE A 1 89 ? 7.437 6.299 -29.367 1.00 90.75 89 ILE A CA 1
ATOM 689 C C . ILE A 1 89 ? 6.676 5.183 -28.637 1.00 90.75 89 ILE A C 1
ATOM 691 O O . ILE A 1 89 ? 5.647 5.436 -28.005 1.00 90.75 89 ILE A O 1
ATOM 695 N N . LEU A 1 90 ? 7.186 3.950 -28.669 1.00 89.12 90 LEU A N 1
ATOM 696 C CA . LEU A 1 90 ? 6.533 2.810 -28.020 1.00 89.12 90 LEU A CA 1
ATOM 697 C C . LEU A 1 90 ? 6.454 2.967 -26.494 1.00 89.12 90 LEU A C 1
ATOM 699 O O . LEU A 1 90 ? 5.434 2.640 -25.888 1.00 89.12 90 LEU A O 1
ATOM 703 N N . THR A 1 91 ? 7.504 3.474 -25.854 1.00 87.69 91 THR A N 1
ATOM 704 C CA . THR A 1 91 ? 7.552 3.605 -24.391 1.00 87.69 91 THR A CA 1
ATOM 705 C C . THR A 1 91 ? 6.844 4.859 -23.889 1.00 87.69 91 THR A C 1
ATOM 707 O O . THR A 1 91 ? 5.971 4.752 -23.026 1.00 87.69 91 THR A O 1
ATOM 710 N N . GLN A 1 92 ? 7.149 6.025 -24.457 1.00 84.31 92 GLN A N 1
ATOM 711 C CA . GLN A 1 92 ? 6.638 7.310 -23.978 1.00 84.31 92 GLN A CA 1
ATOM 712 C C . GLN A 1 92 ? 5.209 7.585 -24.430 1.00 84.31 92 GLN A C 1
ATOM 714 O O . GLN A 1 92 ? 4.391 8.058 -23.643 1.00 84.31 92 GLN A O 1
ATOM 719 N N . VAL A 1 93 ? 4.883 7.290 -25.691 1.00 84.19 93 VAL A N 1
ATOM 720 C CA . VAL A 1 93 ? 3.568 7.634 -26.252 1.00 84.19 93 VAL A CA 1
ATOM 721 C C . VAL A 1 93 ? 2.557 6.518 -26.018 1.00 84.19 93 VAL A C 1
ATOM 723 O O . VAL A 1 93 ? 1.394 6.802 -25.738 1.00 84.19 93 VAL A O 1
ATOM 726 N N . LEU A 1 94 ? 2.969 5.252 -26.104 1.00 82.12 94 LEU A N 1
ATOM 727 C CA . LEU A 1 94 ? 2.040 4.128 -25.973 1.00 82.12 94 LEU A CA 1
ATOM 728 C C . LEU A 1 94 ? 2.017 3.558 -24.549 1.00 82.12 94 LEU A C 1
ATOM 730 O O . LEU A 1 94 ? 0.953 3.511 -23.929 1.00 82.12 94 LEU A O 1
ATOM 734 N N . LEU A 1 95 ? 3.163 3.142 -24.002 1.00 83.38 95 LEU A N 1
ATOM 735 C CA . LEU A 1 95 ? 3.191 2.423 -22.723 1.00 83.38 95 LEU A CA 1
ATOM 736 C C . LEU A 1 95 ? 2.934 3.321 -21.507 1.00 83.38 95 LEU A C 1
ATOM 738 O O . LEU A 1 95 ? 2.104 2.951 -20.676 1.00 83.38 95 LEU A O 1
ATOM 742 N N . LEU A 1 96 ? 3.584 4.484 -21.386 1.00 85.00 96 LEU A N 1
ATOM 743 C CA . LEU A 1 96 ? 3.349 5.379 -20.244 1.00 85.00 96 LEU A CA 1
ATOM 744 C C . LEU A 1 96 ? 1.904 5.877 -20.198 1.00 85.00 96 LEU A C 1
ATOM 746 O O . LEU A 1 96 ? 1.267 5.797 -19.150 1.00 85.00 96 LEU A O 1
ATOM 750 N N . ASN A 1 97 ? 1.350 6.306 -21.333 1.00 86.75 97 ASN A N 1
ATOM 751 C CA . ASN A 1 97 ? -0.033 6.783 -21.405 1.00 86.75 97 ASN A CA 1
ATOM 752 C C . ASN A 1 97 ? -1.046 5.698 -21.020 1.00 86.75 97 ASN A C 1
ATOM 754 O O . ASN A 1 97 ? -1.998 5.962 -20.283 1.00 86.75 97 ASN A O 1
ATOM 758 N N . LEU A 1 98 ? -0.814 4.457 -21.452 1.00 87.25 98 LEU A N 1
ATOM 759 C CA . LEU A 1 98 ? -1.656 3.327 -21.074 1.00 87.25 98 LEU A CA 1
ATOM 760 C C . LEU A 1 98 ? -1.522 2.988 -19.582 1.00 87.25 98 LEU A C 1
ATOM 762 O O . LEU A 1 98 ? -2.528 2.717 -18.924 1.00 87.25 98 LEU A O 1
ATOM 766 N N . VAL A 1 99 ? -0.311 3.038 -19.019 1.00 88.25 99 VAL A N 1
ATOM 767 C CA . VAL A 1 99 ? -0.083 2.792 -17.584 1.00 88.25 99 VAL A CA 1
ATOM 768 C C . VAL A 1 99 ? -0.747 3.869 -16.727 1.00 88.25 99 VAL A C 1
ATOM 770 O O . VAL A 1 99 ? -1.424 3.531 -15.754 1.00 88.25 99 VAL A O 1
ATOM 773 N N . ILE A 1 100 ? -0.624 5.143 -17.106 1.00 90.50 100 ILE A N 1
ATOM 774 C CA . ILE A 1 100 ? -1.293 6.257 -16.424 1.00 90.50 100 ILE A CA 1
ATOM 775 C C . ILE A 1 100 ? -2.812 6.058 -16.467 1.00 90.50 100 ILE A C 1
ATOM 777 O O . ILE A 1 100 ? -3.468 6.157 -15.431 1.00 90.50 100 ILE A O 1
ATOM 781 N N . ALA A 1 101 ? -3.373 5.693 -17.625 1.00 91.25 101 ALA A N 1
ATOM 782 C CA . ALA A 1 101 ? -4.803 5.422 -17.762 1.00 91.25 101 ALA A CA 1
ATOM 783 C C . ALA A 1 101 ? -5.273 4.253 -16.872 1.00 91.25 101 ALA A C 1
ATOM 785 O O . ALA A 1 101 ? -6.305 4.348 -16.202 1.00 91.25 101 ALA A O 1
ATOM 786 N N . MET A 1 102 ? -4.503 3.161 -16.806 1.00 90.31 102 MET A N 1
ATOM 787 C CA . MET A 1 102 ? -4.804 2.024 -15.929 1.00 90.31 102 MET A CA 1
ATOM 788 C C . MET A 1 102 ? -4.737 2.395 -14.445 1.00 90.31 102 MET A C 1
ATOM 790 O O . MET A 1 102 ? -5.610 1.980 -13.673 1.00 90.31 102 MET A O 1
ATOM 794 N N . PHE A 1 103 ? -3.729 3.172 -14.036 1.00 91.06 103 PHE A N 1
ATOM 795 C CA . PHE A 1 103 ? -3.625 3.656 -12.663 1.00 91.06 103 PHE A CA 1
ATOM 796 C C . PHE A 1 103 ? -4.768 4.598 -12.314 1.00 91.06 103 PHE A C 1
ATOM 798 O O . PHE A 1 103 ? -5.368 4.411 -11.263 1.00 91.06 103 PHE A O 1
ATOM 805 N N . ALA A 1 104 ? -5.138 5.523 -13.199 1.00 92.31 104 ALA A N 1
ATOM 806 C CA . ALA A 1 104 ? -6.274 6.413 -12.987 1.00 92.31 104 ALA A CA 1
ATOM 807 C C . ALA A 1 104 ? -7.588 5.628 -12.823 1.00 92.31 104 ALA A C 1
ATOM 809 O O . ALA A 1 104 ? -8.308 5.819 -11.845 1.00 92.31 104 ALA A O 1
ATOM 810 N N . SER A 1 105 ? -7.879 4.676 -13.716 1.00 92.00 105 SER A N 1
ATOM 811 C CA . SER A 1 105 ? -9.082 3.836 -13.606 1.00 92.00 105 SER A CA 1
ATOM 812 C C . SER A 1 105 ? -9.096 3.006 -12.316 1.00 92.00 105 SER A C 1
ATOM 814 O O . SER A 1 105 ? -10.112 2.928 -11.618 1.00 92.00 105 SER A O 1
ATOM 816 N N . THR A 1 106 ? -7.958 2.410 -11.962 1.00 90.88 106 THR A N 1
ATOM 817 C CA . THR A 1 106 ? -7.843 1.601 -10.745 1.00 90.88 106 THR A CA 1
ATOM 818 C C . THR A 1 106 ? -7.936 2.463 -9.488 1.00 90.88 106 THR A C 1
ATOM 820 O O . THR A 1 106 ? -8.592 2.049 -8.535 1.00 90.88 106 THR A O 1
ATOM 823 N N . TYR A 1 107 ? -7.348 3.661 -9.496 1.00 91.38 107 TYR A N 1
ATOM 824 C CA . TYR A 1 107 ? -7.441 4.639 -8.416 1.00 91.38 107 TYR A CA 1
ATOM 825 C C . TYR A 1 107 ? -8.897 5.019 -8.160 1.00 91.38 107 TYR A C 1
ATOM 827 O O . TYR A 1 107 ? -9.366 4.829 -7.044 1.00 91.38 107 TYR A O 1
ATOM 835 N N . MET A 1 108 ? -9.646 5.403 -9.199 1.00 89.06 108 MET A N 1
ATOM 836 C CA . MET A 1 108 ? -11.070 5.744 -9.073 1.00 89.06 108 MET A CA 1
ATOM 837 C C . MET A 1 108 ? -11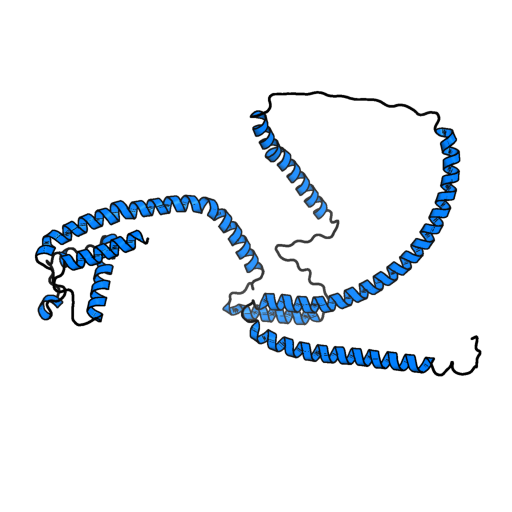.893 4.585 -8.491 1.00 89.06 108 MET A C 1
ATOM 839 O O . MET A 1 108 ? -12.765 4.780 -7.643 1.00 89.06 108 MET A O 1
ATOM 843 N N . ARG A 1 109 ? -11.594 3.344 -8.901 1.00 87.94 109 ARG A N 1
ATOM 844 C CA . ARG A 1 109 ? -12.246 2.152 -8.343 1.00 87.94 109 ARG A CA 1
ATOM 845 C C . ARG A 1 109 ? -11.896 1.946 -6.866 1.00 87.94 109 ARG A C 1
ATOM 847 O O . ARG A 1 109 ? -12.792 1.673 -6.068 1.00 87.94 109 ARG A O 1
ATOM 854 N N . ILE A 1 110 ? -10.616 2.050 -6.503 1.00 89.81 110 ILE A N 1
ATOM 855 C CA . ILE A 1 110 ? -10.125 1.807 -5.138 1.00 89.81 110 ILE A CA 1
ATOM 856 C C . ILE A 1 110 ? -10.560 2.921 -4.184 1.00 89.81 110 ILE A C 1
ATOM 858 O O . ILE A 1 110 ? -10.973 2.616 -3.068 1.00 89.81 110 ILE A O 1
ATOM 862 N N . GLU A 1 111 ? -10.520 4.184 -4.603 1.00 87.19 111 GLU A N 1
ATOM 863 C CA . GLU A 1 111 ? -10.880 5.347 -3.786 1.00 87.19 111 GLU A CA 1
ATOM 864 C C . GLU A 1 111 ? -12.310 5.234 -3.243 1.00 87.19 111 GLU A C 1
ATOM 866 O O . GLU A 1 111 ? -12.545 5.446 -2.054 1.00 87.19 111 GLU A O 1
ATOM 871 N N . SER A 1 112 ? -13.250 4.754 -4.066 1.00 81.06 112 SER A N 1
ATOM 872 C CA . SER A 1 112 ? -14.645 4.542 -3.649 1.00 81.06 112 SER A CA 1
ATOM 873 C C . SER A 1 112 ? -14.812 3.570 -2.465 1.00 81.06 112 SER A C 1
ATOM 875 O O . SER A 1 112 ? -15.790 3.645 -1.713 1.00 81.06 112 SER A O 1
ATOM 877 N N . ALA A 1 113 ? -13.855 2.655 -2.273 1.00 86.44 113 ALA A N 1
ATOM 878 C CA . ALA A 1 113 ? -13.832 1.692 -1.176 1.00 86.44 113 ALA A CA 1
ATOM 879 C C . ALA A 1 113 ? -12.817 2.059 -0.079 1.00 86.44 113 ALA A C 1
ATOM 881 O O . ALA A 1 113 ? -12.978 1.627 1.067 1.00 86.44 113 ALA A O 1
ATOM 882 N N . SER A 1 114 ? -11.796 2.860 -0.395 1.00 91.56 114 SER A N 1
ATOM 883 C CA . SER A 1 114 ? -10.666 3.149 0.492 1.00 91.56 114 SER A CA 1
ATOM 884 C C . SER A 1 114 ? -11.110 3.851 1.770 1.00 91.56 114 SER A C 1
ATOM 886 O O . SER A 1 114 ? -10.641 3.488 2.843 1.00 91.56 114 SER A O 1
ATOM 888 N N . THR A 1 115 ? -12.085 4.764 1.704 1.00 89.81 115 THR A N 1
ATOM 889 C CA . THR A 1 115 ? -12.603 5.462 2.891 1.00 89.81 115 THR A CA 1
ATOM 890 C C . THR A 1 115 ? -13.211 4.492 3.906 1.00 89.81 115 THR A C 1
ATOM 892 O O . THR A 1 115 ? -13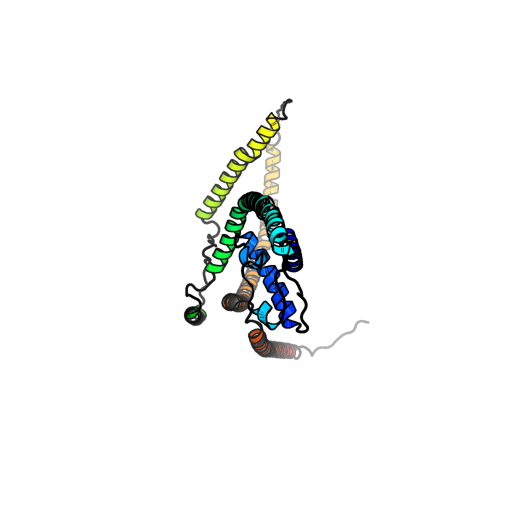.030 4.661 5.113 1.00 89.81 115 THR A O 1
ATOM 895 N N . LYS A 1 116 ? -13.902 3.443 3.437 1.00 91.12 116 LYS A N 1
ATOM 896 C CA . LYS A 1 116 ? -14.485 2.413 4.313 1.00 91.12 116 LYS A CA 1
ATOM 897 C C . LYS A 1 116 ? -13.393 1.568 4.959 1.00 91.12 116 LYS A C 1
ATOM 899 O O . LYS A 1 116 ? -13.436 1.338 6.166 1.00 91.12 116 LYS A O 1
ATOM 904 N N . TYR A 1 117 ? -12.401 1.148 4.174 1.00 92.75 117 TYR A N 1
ATOM 905 C CA . TYR A 1 117 ? -11.248 0.415 4.696 1.00 92.75 117 TYR A CA 1
ATOM 906 C C . TYR A 1 117 ? -10.448 1.250 5.692 1.00 92.75 117 TYR A C 1
ATOM 908 O O . TYR A 1 117 ? -10.103 0.745 6.753 1.00 92.75 117 TYR A O 1
ATOM 916 N N . TRP A 1 118 ? -10.230 2.534 5.410 1.00 92.88 118 TRP A N 1
ATOM 917 C CA . TRP A 1 118 ? -9.564 3.459 6.319 1.00 92.88 118 TRP A CA 1
ATOM 918 C C . TRP A 1 118 ? -10.337 3.618 7.629 1.00 92.88 118 TRP A C 1
ATOM 920 O O . TRP A 1 118 ? -9.738 3.572 8.698 1.00 92.88 118 TRP A O 1
ATOM 930 N N . ALA A 1 119 ? -11.667 3.740 7.578 1.00 93.75 119 ALA A N 1
ATOM 931 C CA . ALA A 1 119 ? -12.489 3.813 8.784 1.00 93.75 119 ALA A CA 1
ATOM 932 C C . ALA A 1 119 ? -12.390 2.528 9.629 1.00 93.75 119 ALA A C 1
ATOM 934 O O . ALA A 1 119 ? -12.271 2.606 10.853 1.00 93.75 119 ALA A O 1
ATOM 935 N N . LEU A 1 120 ? -12.373 1.354 8.986 1.00 94.62 120 LEU A N 1
ATOM 936 C CA . LEU A 1 120 ? -12.191 0.067 9.664 1.00 94.62 120 LEU A CA 1
ATOM 937 C C . LEU A 1 120 ? -10.779 -0.073 10.254 1.00 94.62 120 LEU A C 1
ATOM 939 O O . LEU A 1 120 ? -10.623 -0.430 11.419 1.00 94.62 120 LEU A O 1
ATOM 943 N N . GLN A 1 121 ? -9.744 0.258 9.483 1.00 95.88 121 GLN A N 1
ATOM 944 C CA . GLN A 1 121 ? -8.358 0.256 9.952 1.00 95.88 121 GLN A CA 1
ATOM 945 C C . GLN A 1 121 ? -8.170 1.216 11.123 1.00 95.88 121 GLN A C 1
ATOM 947 O O . GLN A 1 121 ? -7.552 0.859 12.121 1.00 95.88 121 GLN A O 1
ATOM 952 N N . ARG A 1 122 ? -8.765 2.409 11.049 1.00 96.00 122 ARG A N 1
ATOM 953 C CA . ARG A 1 122 ? -8.749 3.380 12.139 1.00 96.00 122 ARG A CA 1
ATOM 954 C C . ARG A 1 122 ? -9.384 2.810 13.402 1.00 96.00 122 ARG A C 1
ATOM 956 O O . ARG A 1 122 ? -8.835 3.026 14.476 1.00 96.00 122 ARG A O 1
ATOM 963 N N . TYR A 1 123 ? -10.490 2.072 13.294 1.00 92.75 123 TYR A N 1
ATOM 964 C CA . TYR A 1 123 ? -11.080 1.385 14.445 1.00 92.75 123 TYR A CA 1
ATOM 965 C C . TYR A 1 123 ? -10.101 0.381 15.073 1.00 92.75 123 TYR A C 1
ATOM 967 O O . TYR A 1 123 ? -9.913 0.407 16.289 1.00 92.75 123 TYR A O 1
ATOM 975 N N . HIS A 1 124 ? -9.427 -0.443 14.265 1.00 91.56 124 HIS A N 1
ATOM 976 C CA . HIS A 1 124 ? -8.430 -1.398 14.765 1.00 91.56 124 HIS A CA 1
ATOM 977 C C . HIS A 1 124 ? -7.246 -0.709 15.449 1.00 91.56 124 HIS A C 1
ATOM 979 O O . HIS A 1 124 ? -6.897 -1.077 16.569 1.00 91.56 124 HIS A O 1
ATOM 985 N N . ILE A 1 125 ? -6.687 0.328 14.819 1.00 92.69 125 ILE A N 1
ATOM 986 C CA . ILE A 1 125 ? -5.586 1.122 15.377 1.00 92.69 125 ILE A CA 1
ATOM 987 C C . ILE A 1 125 ? -6.018 1.725 16.715 1.00 92.69 125 ILE A C 1
ATOM 989 O O . ILE A 1 125 ? -5.365 1.531 17.734 1.00 92.69 125 ILE A O 1
ATOM 993 N N . VAL A 1 126 ? -7.160 2.408 16.755 1.00 91.31 126 VAL A N 1
ATOM 994 C CA . VAL A 1 126 ? -7.662 3.028 17.987 1.00 91.31 126 VAL A CA 1
ATOM 995 C C . VAL A 1 126 ? -7.910 1.980 19.084 1.00 91.31 126 VAL A C 1
ATOM 997 O O . VAL A 1 126 ? -7.563 2.216 20.243 1.00 91.31 126 VAL A O 1
ATOM 1000 N N . GLY A 1 127 ? -8.455 0.812 18.734 1.00 88.44 127 GLY A N 1
ATOM 1001 C CA . GLY A 1 127 ? -8.656 -0.301 19.664 1.00 88.44 127 GLY A CA 1
ATOM 1002 C C . GLY A 1 127 ? -7.352 -0.857 20.245 1.00 88.44 127 GLY A C 1
ATOM 1003 O O . GLY A 1 127 ? -7.302 -1.215 21.423 1.00 88.44 127 GLY A O 1
ATOM 1004 N N . GLU A 1 128 ? -6.284 -0.890 19.452 1.00 85.31 128 GLU A N 1
ATOM 1005 C CA . GLU A 1 128 ? -4.957 -1.305 19.901 1.00 85.31 128 GLU A CA 1
ATOM 1006 C C . GLU A 1 128 ? -4.316 -0.263 20.828 1.00 85.31 128 GLU A C 1
ATOM 1008 O O . GLU A 1 128 ? -3.864 -0.599 21.925 1.00 85.31 128 GLU A O 1
ATOM 1013 N N . TYR A 1 129 ? -4.327 1.011 20.426 1.00 86.06 129 TYR A N 1
ATOM 1014 C CA . TYR A 1 129 ? -3.683 2.100 21.167 1.00 86.06 129 TYR A CA 1
ATOM 1015 C C . TYR A 1 129 ? -4.317 2.363 22.533 1.00 86.06 129 TYR A C 1
ATOM 1017 O O . TYR A 1 129 ? -3.606 2.720 23.467 1.00 86.06 129 TYR A O 1
ATOM 1025 N N . VAL A 1 130 ? -5.620 2.118 22.694 1.00 84.69 130 VAL A N 1
ATOM 1026 C CA . VAL A 1 130 ? -6.288 2.205 24.004 1.00 84.69 130 VAL A CA 1
ATOM 1027 C C . VAL A 1 130 ? -5.695 1.251 25.046 1.00 84.69 130 VAL A C 1
ATOM 1029 O O . VAL A 1 130 ? -5.754 1.532 26.242 1.00 84.69 130 VAL A O 1
ATOM 1032 N N . ASN A 1 131 ? -5.123 0.130 24.609 1.00 74.75 131 ASN A N 1
ATOM 1033 C CA . ASN A 1 131 ? -4.562 -0.888 25.494 1.00 74.75 131 ASN A CA 1
ATOM 1034 C C . ASN A 1 131 ? -3.051 -0.760 25.689 1.00 74.75 131 ASN A C 1
ATOM 1036 O O . ASN A 1 131 ? -2.493 -1.434 26.556 1.00 74.75 131 ASN A O 1
ATOM 1040 N N . ARG A 1 132 ? -2.386 0.067 24.879 1.00 80.19 132 ARG A N 1
ATOM 1041 C CA . ARG A 1 132 ? -0.942 0.267 24.957 1.00 80.19 132 ARG A CA 1
ATOM 1042 C C . ARG A 1 132 ? -0.587 1.238 26.084 1.00 80.19 132 ARG A C 1
ATOM 1044 O O . ARG A 1 132 ? -1.398 2.044 26.533 1.00 80.19 132 ARG A O 1
ATOM 1051 N N . SER A 1 133 ? 0.651 1.134 26.554 1.00 78.56 133 SER A N 1
ATOM 1052 C CA . SER A 1 133 ? 1.221 2.105 27.485 1.00 78.56 133 SER A CA 1
ATOM 1053 C C . SER A 1 133 ? 1.209 3.509 26.874 1.00 78.56 133 SER A C 1
ATOM 1055 O O . SER A 1 133 ? 1.529 3.646 25.692 1.00 78.56 133 SER A O 1
ATOM 1057 N N . PRO A 1 134 ? 0.883 4.555 27.654 1.00 77.75 134 PRO A N 1
ATOM 1058 C CA . PRO A 1 134 ? 0.906 5.939 27.181 1.00 77.75 134 PRO A CA 1
ATOM 1059 C C . PRO A 1 134 ? 2.334 6.468 26.960 1.00 77.75 134 PRO A C 1
ATOM 1061 O O . PRO A 1 134 ? 2.509 7.577 26.461 1.00 77.75 134 PRO A O 1
ATOM 1064 N N . ILE A 1 135 ? 3.352 5.699 27.357 1.00 81.50 135 ILE A N 1
ATOM 1065 C CA . ILE A 1 135 ? 4.763 6.074 27.299 1.00 81.50 135 ILE A CA 1
ATOM 1066 C C . ILE A 1 135 ? 5.396 5.504 26.014 1.00 81.50 135 ILE A C 1
ATOM 1068 O O . ILE A 1 135 ? 5.110 4.357 25.656 1.00 81.50 135 ILE A O 1
ATOM 1072 N N . PRO A 1 136 ? 6.278 6.254 25.319 1.00 83.38 136 PRO A N 1
ATOM 1073 C CA . PRO A 1 136 ? 6.974 5.750 24.138 1.00 83.38 136 PRO A CA 1
ATOM 1074 C C . PRO A 1 136 ? 7.794 4.475 24.435 1.00 83.38 136 PRO A C 1
ATOM 1076 O O . PRO A 1 136 ? 8.230 4.269 25.573 1.00 83.38 136 PRO A O 1
ATOM 1079 N N . PRO A 1 137 ? 8.073 3.637 23.415 1.00 78.44 137 PRO A N 1
ATOM 1080 C CA . PRO A 1 137 ? 8.700 2.321 23.569 1.00 78.44 137 PRO A CA 1
ATOM 1081 C C . PRO A 1 137 ? 9.943 2.246 24.475 1.00 78.44 137 PRO A C 1
ATOM 1083 O O . PRO A 1 137 ? 9.974 1.339 25.307 1.00 78.44 137 PRO A O 1
ATOM 1086 N N . PRO A 1 138 ? 10.932 3.167 24.410 1.00 83.12 138 PRO A N 1
ATOM 1087 C CA . PRO A 1 138 ? 12.125 3.058 25.255 1.00 83.12 138 PRO A CA 1
ATOM 1088 C C . PRO A 1 138 ? 11.839 3.231 26.756 1.00 83.12 138 PRO A C 1
ATOM 1090 O O . PRO A 1 138 ? 12.559 2.685 27.583 1.00 83.12 138 PRO A O 1
ATOM 1093 N N . LEU A 1 139 ? 10.779 3.956 27.128 1.00 82.12 139 LEU A N 1
ATOM 1094 C CA . LEU A 1 139 ? 10.433 4.258 28.524 1.00 82.12 139 LEU A CA 1
ATOM 1095 C C . LEU A 1 139 ? 9.245 3.420 29.040 1.00 82.12 139 LEU A C 1
ATOM 1097 O O . LEU A 1 139 ? 8.834 3.555 30.193 1.00 82.12 139 LEU A O 1
ATOM 1101 N N . ASN A 1 140 ? 8.705 2.518 28.215 1.00 84.62 140 ASN A N 1
ATOM 1102 C CA . ASN A 1 140 ? 7.541 1.694 28.544 1.00 84.62 140 ASN A CA 1
ATOM 1103 C C . ASN A 1 140 ? 7.777 0.771 29.764 1.00 84.62 140 ASN A C 1
ATOM 1105 O O . ASN A 1 140 ? 6.853 0.451 30.508 1.00 84.62 140 ASN A O 1
ATOM 1109 N N . ILE A 1 141 ? 9.031 0.411 30.044 1.00 80.56 141 ILE A N 1
ATOM 1110 C CA . ILE A 1 141 ? 9.408 -0.400 31.213 1.00 80.56 141 ILE A CA 1
ATOM 1111 C C . ILE A 1 141 ? 8.949 0.262 32.527 1.00 80.56 141 ILE A C 1
ATOM 1113 O O . ILE A 1 141 ? 8.427 -0.417 33.412 1.00 80.56 141 ILE A O 1
ATOM 1117 N N . ILE A 1 142 ? 9.050 1.594 32.632 1.00 82.62 142 ILE A N 1
ATOM 1118 C CA . ILE A 1 142 ? 8.641 2.360 33.823 1.00 82.62 142 ILE A CA 1
ATOM 1119 C C . ILE A 1 142 ? 7.132 2.222 34.068 1.00 82.62 142 ILE A C 1
ATOM 1121 O O . ILE A 1 142 ? 6.689 2.057 35.207 1.00 82.62 142 ILE A O 1
ATOM 1125 N N . TRP A 1 143 ? 6.335 2.232 32.995 1.00 82.56 143 TRP A N 1
ATOM 1126 C CA . TRP A 1 143 ? 4.888 2.039 33.077 1.00 82.56 143 TRP A CA 1
ATOM 1127 C C . TRP A 1 143 ? 4.524 0.655 33.618 1.00 82.56 143 TRP A C 1
ATOM 1129 O O . TRP A 1 143 ? 3.669 0.538 34.498 1.00 82.56 143 TRP A O 1
ATOM 1139 N N . TYR A 1 144 ? 5.200 -0.396 33.150 1.00 79.19 144 TYR A N 1
ATOM 1140 C CA . TYR A 1 144 ? 4.958 -1.750 33.645 1.00 79.19 144 TYR A CA 1
ATOM 1141 C C . TYR A 1 144 ? 5.369 -1.922 35.111 1.00 79.19 144 TYR A C 1
ATOM 1143 O O . TYR A 1 144 ? 4.623 -2.538 35.873 1.00 79.19 144 TYR A O 1
ATOM 1151 N N . ILE A 1 145 ? 6.482 -1.316 35.542 1.00 82.00 145 ILE A N 1
ATOM 1152 C CA . ILE A 1 145 ? 6.894 -1.302 36.956 1.00 82.00 145 ILE A CA 1
ATOM 1153 C C . ILE A 1 145 ? 5.810 -0.639 37.824 1.00 82.00 145 ILE A C 1
ATOM 1155 O O . ILE A 1 145 ? 5.396 -1.204 38.838 1.00 82.00 145 ILE A O 1
ATOM 1159 N N . TYR A 1 146 ? 5.280 0.513 37.399 1.00 83.62 146 TYR A N 1
ATOM 1160 C CA . TYR A 1 146 ? 4.174 1.189 38.087 1.00 83.62 146 TYR A CA 1
ATOM 1161 C C . TYR A 1 146 ? 2.914 0.311 38.184 1.00 83.62 146 TYR A C 1
ATOM 1163 O O . TYR A 1 146 ? 2.296 0.225 39.251 1.00 83.62 146 TYR A O 1
ATOM 1171 N N . LEU A 1 147 ? 2.534 -0.373 37.096 1.00 80.25 147 LEU A N 1
ATOM 1172 C CA . LEU A 1 147 ? 1.381 -1.278 37.085 1.00 80.25 147 LEU A CA 1
ATOM 1173 C C . LEU A 1 147 ? 1.554 -2.452 38.059 1.00 80.25 147 LEU A C 1
ATOM 1175 O O . LEU A 1 147 ? 0.606 -2.776 38.780 1.00 80.25 147 LEU A O 1
ATOM 1179 N N . ILE A 1 148 ? 2.749 -3.049 38.123 1.00 80.06 148 ILE A N 1
ATOM 1180 C CA . ILE A 1 148 ? 3.074 -4.139 39.055 1.00 80.06 148 ILE A CA 1
ATOM 1181 C C . ILE A 1 148 ? 2.956 -3.655 40.506 1.00 80.06 148 ILE A C 1
ATOM 1183 O O . ILE A 1 148 ? 2.268 -4.288 41.307 1.00 80.06 148 ILE A O 1
ATOM 1187 N N . ILE A 1 149 ? 3.535 -2.497 40.842 1.00 82.88 149 ILE A N 1
ATOM 1188 C CA . ILE A 1 149 ? 3.457 -1.914 42.195 1.00 82.88 149 ILE A CA 1
ATOM 1189 C C . ILE A 1 149 ? 1.997 -1.639 42.587 1.00 82.88 149 ILE A C 1
ATOM 1191 O O . ILE A 1 149 ? 1.548 -2.019 43.671 1.00 82.88 149 ILE A O 1
ATOM 1195 N N . ARG A 1 150 ? 1.212 -1.033 41.685 1.00 79.69 150 ARG A N 1
ATOM 1196 C CA . ARG A 1 150 ? -0.217 -0.754 41.904 1.00 79.69 150 ARG A CA 1
ATOM 1197 C C . ARG A 1 150 ? -1.021 -2.033 42.143 1.00 79.69 150 ARG A C 1
ATOM 1199 O O . ARG A 1 150 ? -1.963 -2.012 42.938 1.00 79.69 150 ARG A O 1
ATOM 1206 N N . TYR A 1 151 ? -0.674 -3.117 41.452 1.00 71.50 151 TYR A N 1
ATOM 1207 C CA . TYR A 1 151 ? -1.311 -4.418 41.616 1.00 71.50 151 TYR A CA 1
ATOM 1208 C C . TYR A 1 151 ? -0.974 -5.050 42.969 1.00 71.50 151 TYR A C 1
ATOM 1210 O O . TYR A 1 151 ? -1.891 -5.479 43.661 1.00 71.50 151 TYR A O 1
ATOM 1218 N N . LEU A 1 152 ? 0.294 -5.028 43.397 1.00 76.62 152 LEU A N 1
ATOM 1219 C CA . LEU A 1 152 ? 0.711 -5.551 44.706 1.00 76.62 152 LEU A CA 1
ATOM 1220 C C . LEU A 1 152 ? -0.008 -4.839 45.864 1.00 76.62 152 LEU A C 1
ATOM 1222 O O . LEU A 1 152 ? -0.524 -5.488 46.769 1.00 76.62 152 LEU A O 1
ATOM 1226 N N . ILE A 1 153 ? -0.142 -3.511 45.787 1.00 75.56 153 ILE A N 1
ATOM 1227 C CA . ILE A 1 153 ? -0.854 -2.710 46.798 1.00 75.56 153 ILE A CA 1
ATOM 1228 C C . ILE A 1 153 ? -2.365 -3.013 46.797 1.00 75.56 153 ILE A C 1
ATOM 1230 O O . ILE A 1 153 ? -3.008 -3.025 47.849 1.00 75.56 153 ILE A O 1
ATOM 1234 N N . ARG A 1 154 ? -2.958 -3.266 45.622 1.00 65.38 154 ARG A N 1
ATOM 1235 C CA . ARG A 1 154 ? -4.388 -3.592 45.483 1.00 65.38 154 ARG A CA 1
ATOM 1236 C C . ARG A 1 154 ? -4.719 -5.045 45.805 1.00 65.38 154 ARG A C 1
ATOM 1238 O O . ARG A 1 154 ? -5.814 -5.283 46.292 1.00 65.38 154 ARG A O 1
ATOM 1245 N N . GLY A 1 155 ? -3.808 -5.997 45.609 1.00 61.34 155 GLY A N 1
ATOM 1246 C CA . GLY A 1 155 ? -3.990 -7.389 46.037 1.00 61.34 155 GLY A CA 1
ATOM 1247 C C . GLY A 1 155 ? -4.280 -7.504 47.539 1.00 61.34 155 GLY A C 1
ATOM 1248 O O . GLY A 1 155 ? -5.036 -8.375 47.961 1.00 61.34 155 GLY A O 1
ATOM 1249 N N . CYS A 1 156 ? -3.782 -6.548 48.330 1.00 54.88 156 CYS A N 1
ATOM 1250 C CA . CYS A 1 156 ? -4.067 -6.420 49.760 1.00 54.88 156 CYS A CA 1
ATOM 1251 C C . CYS A 1 156 ? -5.441 -5.788 50.079 1.00 54.88 156 CYS A C 1
ATOM 1253 O O . CYS A 1 156 ? -5.942 -5.931 51.191 1.00 54.88 156 CYS A O 1
ATOM 1255 N N . ARG A 1 157 ? -6.085 -5.102 49.124 1.00 51.59 157 ARG A N 1
ATOM 1256 C CA . ARG A 1 157 ? -7.406 -4.465 49.268 1.00 51.59 157 ARG A CA 1
ATOM 1257 C C . ARG A 1 157 ? -8.393 -5.119 48.300 1.00 51.59 157 ARG A C 1
ATOM 1259 O O . ARG A 1 157 ? -8.440 -4.740 47.133 1.00 51.59 157 ARG A O 1
ATOM 1266 N N . LYS A 1 158 ? -9.219 -6.051 48.800 1.00 47.56 158 LYS A N 1
ATOM 1267 C CA . LYS A 1 158 ? -10.323 -6.746 48.093 1.00 47.56 158 LYS A CA 1
ATOM 1268 C C . LYS A 1 158 ? -11.390 -5.782 47.535 1.00 47.56 158 LYS A C 1
ATOM 1270 O O . LYS A 1 158 ? -12.537 -5.783 47.965 1.00 47.56 158 LYS A O 1
ATOM 1275 N N . SER A 1 159 ? -11.015 -4.930 46.594 1.00 50.22 159 SER A N 1
ATOM 1276 C CA . SER A 1 159 ? -11.894 -3.979 45.927 1.00 50.22 159 SER A CA 1
ATOM 1277 C C . SER A 1 159 ? -12.090 -4.439 44.483 1.00 50.22 159 SER A C 1
ATOM 1279 O O . SER A 1 159 ? -11.097 -4.653 43.781 1.00 50.22 159 SER A O 1
ATOM 1281 N N . PRO A 1 160 ? -13.339 -4.642 44.028 1.00 52.12 160 PRO A N 1
ATOM 1282 C CA . PRO A 1 160 ? -13.598 -5.024 42.651 1.00 52.12 160 PRO A CA 1
ATOM 1283 C C . PRO A 1 160 ? -13.158 -3.890 41.722 1.00 52.12 160 PRO A C 1
ATOM 1285 O O . PRO A 1 160 ? -13.491 -2.721 41.927 1.00 52.12 160 PRO A O 1
ATOM 1288 N N . LEU A 1 161 ? -12.378 -4.235 40.699 1.00 55.84 161 LEU A N 1
ATOM 1289 C CA . LEU A 1 161 ? -11.979 -3.289 39.668 1.00 55.84 161 LEU A CA 1
ATOM 1290 C C . LEU A 1 161 ? -13.219 -2.998 38.810 1.00 55.84 161 LEU A C 1
ATOM 1292 O O . LEU A 1 161 ? -13.673 -3.874 38.077 1.00 55.84 161 LEU A O 1
ATOM 1296 N N . LYS A 1 162 ? -13.773 -1.781 38.884 1.00 56.00 162 LYS A N 1
ATOM 1297 C CA . LYS A 1 162 ? -14.707 -1.307 37.853 1.00 56.00 162 LYS A CA 1
ATOM 1298 C C . LYS A 1 162 ? -13.918 -1.263 36.546 1.00 56.00 162 LYS A C 1
ATOM 1300 O O . LYS A 1 162 ? -13.028 -0.431 36.377 1.00 56.00 162 LYS A O 1
ATOM 1305 N N . SER A 1 163 ? -14.143 -2.244 35.677 1.00 57.88 163 SER A N 1
ATOM 1306 C CA . SER A 1 163 ? -13.468 -2.351 34.387 1.00 57.88 163 SER A CA 1
ATOM 1307 C C . SER A 1 163 ? -14.128 -1.393 33.395 1.00 57.88 163 SER A C 1
ATOM 1309 O O . SER A 1 163 ? -14.808 -1.825 32.461 1.00 57.88 163 SER A O 1
ATOM 1311 N N . ASP A 1 164 ? -13.968 -0.093 33.618 1.00 63.84 164 ASP A N 1
ATOM 1312 C CA . ASP A 1 164 ? -14.448 0.920 32.685 1.00 63.84 164 ASP A CA 1
ATOM 1313 C C . ASP A 1 164 ? -13.450 0.986 31.526 1.00 63.84 164 ASP A C 1
ATOM 1315 O O . ASP A 1 164 ? -12.451 1.703 31.551 1.00 63.84 164 ASP A O 1
ATOM 1319 N N . HIS A 1 165 ? -13.677 0.143 30.518 1.00 73.50 165 HIS A N 1
ATOM 1320 C CA . HIS A 1 165 ? -12.991 0.287 29.242 1.00 73.50 165 HIS A CA 1
ATOM 1321 C C . HIS A 1 165 ? -13.445 1.616 28.624 1.00 73.50 165 HIS A C 1
ATOM 1323 O O . HIS A 1 165 ? -14.644 1.887 28.633 1.00 73.50 165 HIS A O 1
ATOM 1329 N N . PRO A 1 166 ? -12.569 2.429 28.015 1.00 80.06 166 PRO A N 1
ATOM 1330 C CA . PRO A 1 166 ? -12.988 3.715 27.447 1.00 80.06 166 PRO A CA 1
ATOM 1331 C C . PRO A 1 166 ? -14.046 3.569 26.338 1.00 80.06 166 PRO A C 1
ATOM 1333 O O . PRO A 1 166 ? -14.818 4.490 26.099 1.00 80.06 166 PRO A O 1
ATOM 1336 N N . PHE A 1 167 ? -14.137 2.389 25.708 1.00 82.25 167 PHE A N 1
ATOM 1337 C CA . PHE A 1 167 ? -15.195 2.043 24.741 1.00 82.25 167 PHE A CA 1
ATOM 1338 C C . PHE A 1 167 ? -16.368 1.235 25.316 1.00 82.25 167 PHE A C 1
ATOM 1340 O O . PHE A 1 167 ? -17.218 0.781 24.555 1.00 82.25 167 PHE A O 1
ATOM 1347 N N . LYS A 1 168 ? -16.430 1.012 26.632 1.00 82.94 168 LYS A N 1
ATOM 1348 C CA . LYS A 1 168 ? -17.522 0.275 27.276 1.00 82.94 168 LYS A CA 1
ATOM 1349 C C . LYS A 1 168 ? -18.042 1.059 28.471 1.00 82.94 168 LYS A C 1
ATOM 1351 O O . LYS A 1 168 ? -17.380 1.150 29.498 1.00 82.94 168 LYS A O 1
ATOM 1356 N N . LYS A 1 169 ? -19.276 1.542 28.354 1.00 82.81 169 LYS A N 1
ATOM 1357 C CA . LYS A 1 169 ? -20.028 2.115 29.468 1.00 82.81 169 LYS A CA 1
ATOM 1358 C C . LYS A 1 169 ? -21.160 1.166 29.836 1.00 82.81 169 LYS A C 1
ATOM 1360 O O . LYS A 1 169 ? -22.065 0.954 29.035 1.00 82.81 169 LYS A O 1
ATOM 1365 N N . SER A 1 170 ? -21.086 0.569 31.021 1.00 79.12 170 SER A N 1
ATOM 1366 C CA . SER A 1 170 ? -22.179 -0.225 31.584 1.00 79.12 170 SER A CA 1
ATOM 1367 C C . SER A 1 170 ? -23.052 0.650 32.474 1.00 79.12 170 SER A C 1
ATOM 1369 O O . SER A 1 170 ? -22.531 1.387 33.312 1.00 79.12 170 SER A O 1
ATOM 1371 N N . TYR A 1 171 ? -24.364 0.548 32.298 1.00 81.25 171 TYR A N 1
ATOM 1372 C CA . TYR A 1 171 ? -25.353 1.161 33.176 1.00 81.25 171 TYR A CA 1
ATOM 1373 C C . TYR A 1 171 ? -25.810 0.137 34.220 1.00 81.25 171 TYR A C 1
ATOM 1375 O O . TYR A 1 171 ? -25.746 -1.070 33.983 1.00 81.25 171 TYR A O 1
ATOM 1383 N N . GLU A 1 172 ? -26.226 0.610 35.393 1.00 78.69 172 GLU A N 1
ATOM 1384 C CA . GLU A 1 172 ? -26.895 -0.247 36.372 1.00 78.69 172 GLU A CA 1
ATOM 1385 C C . GLU A 1 172 ? -28.268 -0.655 35.831 1.00 78.69 172 GLU A C 1
ATOM 1387 O O . GLU A 1 172 ? -28.985 0.172 35.258 1.00 78.69 172 GLU A O 1
ATOM 1392 N N . CYS A 1 173 ? -28.609 -1.933 36.006 1.00 69.25 173 CYS A N 1
ATOM 1393 C CA . CYS A 1 173 ? -29.842 -2.518 35.492 1.00 69.25 173 CYS A CA 1
ATOM 1394 C C . CYS A 1 173 ? -31.057 -1.741 36.015 1.00 69.25 173 CYS A C 1
ATOM 1396 O O . CYS A 1 173 ? -31.263 -1.646 37.224 1.00 69.25 173 CYS A O 1
ATOM 1398 N N . GLY A 1 174 ? -31.861 -1.195 35.100 1.00 72.44 174 GLY A N 1
ATOM 1399 C CA . GLY A 1 174 ? -33.055 -0.419 35.452 1.00 72.44 174 GLY A CA 1
ATOM 1400 C C . GLY A 1 174 ? -32.792 1.068 35.702 1.00 72.44 174 GLY A C 1
ATOM 1401 O O . GLY A 1 174 ? -33.678 1.777 36.180 1.00 72.44 174 GLY A O 1
ATOM 1402 N N . SER A 1 175 ? -31.604 1.575 35.361 1.00 85.06 175 SER A N 1
ATOM 1403 C CA . SER A 1 175 ? -31.339 3.012 35.414 1.00 85.06 175 SER A CA 1
ATOM 1404 C C . SER A 1 175 ? -32.245 3.786 34.444 1.00 85.06 175 SER A C 1
ATOM 1406 O O . SER A 1 175 ? -32.474 3.392 33.298 1.00 85.06 175 SER A O 1
ATOM 1408 N N . SER A 1 176 ? -32.732 4.954 34.872 1.00 87.25 176 SER A N 1
ATOM 1409 C CA . SER A 1 176 ? -33.592 5.808 34.037 1.00 87.25 176 SER A CA 1
ATOM 1410 C C . SER A 1 176 ? -32.908 6.271 32.741 1.00 87.25 176 SER A C 1
ATOM 1412 O O . SER A 1 176 ? -33.582 6.555 31.752 1.00 87.25 176 SER A O 1
ATOM 1414 N N . GLN A 1 177 ? -31.573 6.328 32.720 1.00 86.88 177 GLN A N 1
ATOM 1415 C CA . GLN A 1 177 ? -30.782 6.672 31.537 1.00 86.88 177 GLN A CA 1
ATOM 1416 C C . GLN A 1 177 ? -30.768 5.544 30.497 1.00 86.88 177 GLN A C 1
ATOM 1418 O O . GLN A 1 177 ? -30.939 5.823 29.311 1.00 86.88 177 GLN A O 1
ATOM 1423 N N . GLU A 1 178 ? -30.618 4.289 30.929 1.00 89.75 178 GLU A N 1
ATOM 1424 C CA . GLU A 1 178 ? -30.675 3.114 30.052 1.00 89.75 178 GLU A CA 1
ATOM 1425 C C . GLU A 1 178 ? -32.048 2.997 29.377 1.00 89.75 178 GLU A C 1
ATOM 1427 O O . GLU A 1 178 ? -32.127 2.874 28.154 1.00 89.75 178 GLU A O 1
ATOM 1432 N N . LEU A 1 179 ? -33.136 3.155 30.144 1.00 90.00 179 LEU A N 1
ATOM 1433 C CA . LEU A 1 179 ? -34.493 3.135 29.588 1.00 90.00 179 LEU A CA 1
ATOM 1434 C C . LEU A 1 179 ? -34.699 4.221 28.525 1.00 90.00 179 LEU A C 1
ATOM 1436 O O . LEU A 1 179 ? -35.299 3.960 27.481 1.00 90.00 179 LEU A O 1
ATOM 1440 N N . ARG A 1 180 ? -34.189 5.437 28.764 1.00 93.12 180 ARG A N 1
ATOM 1441 C CA . ARG A 1 180 ? -34.254 6.522 27.774 1.00 93.12 180 ARG A CA 1
ATOM 1442 C C . ARG A 1 180 ? -33.505 6.147 26.498 1.00 93.12 180 ARG A C 1
ATOM 1444 O O . ARG A 1 180 ? -34.053 6.352 25.422 1.00 93.12 180 ARG A O 1
ATOM 1451 N N . LEU A 1 181 ? -32.296 5.593 26.597 1.00 92.44 181 LEU A N 1
ATOM 1452 C CA . LEU A 1 181 ? -31.496 5.174 25.438 1.00 92.44 181 LEU A CA 1
ATOM 1453 C C . LEU A 1 181 ? -32.218 4.115 24.594 1.00 92.44 181 LEU A C 1
ATOM 1455 O O . LEU A 1 181 ? -32.327 4.281 23.381 1.00 92.44 181 LEU A O 1
ATOM 1459 N N . ILE A 1 182 ? -32.786 3.090 25.235 1.00 91.69 182 ILE A N 1
ATOM 1460 C CA . ILE A 1 182 ? -33.565 2.040 24.557 1.00 91.69 182 ILE A CA 1
ATOM 1461 C C . ILE A 1 182 ? -34.804 2.636 23.875 1.00 91.69 182 ILE A C 1
ATOM 1463 O O . ILE A 1 182 ? -35.136 2.291 22.739 1.00 91.69 182 ILE A O 1
ATOM 1467 N N . HIS A 1 183 ? -35.497 3.554 24.552 1.00 95.25 183 HIS A N 1
ATOM 1468 C CA . HIS A 1 183 ? -36.650 4.238 23.976 1.00 95.25 183 HIS A CA 1
ATOM 1469 C C . HIS A 1 183 ? -36.266 5.059 22.734 1.00 95.25 183 HIS A C 1
ATOM 1471 O O . HIS A 1 183 ? -36.932 4.962 21.702 1.00 95.25 183 HIS A O 1
ATOM 1477 N N . TRP A 1 184 ? -35.164 5.812 22.809 1.00 96.19 184 TRP A N 1
ATOM 1478 C CA . TRP A 1 184 ? -34.609 6.570 21.686 1.00 96.19 184 TRP A CA 1
ATOM 1479 C C . TRP A 1 184 ? -34.224 5.674 20.504 1.00 96.19 184 TRP A C 1
ATOM 1481 O O . TRP A 1 184 ? -34.557 5.996 19.363 1.00 96.19 184 TRP A O 1
ATOM 1491 N N . GLU A 1 185 ? -33.564 4.544 20.758 1.00 96.75 185 GLU A N 1
ATOM 1492 C CA . GLU A 1 185 ? -33.209 3.563 19.727 1.00 96.75 185 GLU A CA 1
ATOM 1493 C C . GLU A 1 185 ? -34.459 3.029 19.018 1.00 96.75 185 GLU A C 1
ATOM 1495 O O . GLU A 1 185 ? -34.531 3.025 17.786 1.00 96.75 185 GLU A O 1
ATOM 1500 N N . ARG A 1 186 ? -35.487 2.660 19.790 1.00 97.06 186 ARG A N 1
ATOM 1501 C CA . ARG A 1 186 ? -36.751 2.155 19.249 1.00 97.06 186 ARG A CA 1
ATOM 1502 C C . ARG A 1 186 ? -37.466 3.207 18.396 1.00 97.06 186 ARG A C 1
ATOM 1504 O O . ARG A 1 186 ? -37.958 2.865 17.324 1.00 97.06 186 ARG A O 1
ATOM 1511 N N . LEU A 1 187 ? -37.505 4.472 18.821 1.00 96.69 187 LEU A N 1
ATOM 1512 C CA . LEU A 1 187 ? -38.072 5.564 18.015 1.00 96.69 187 LEU A CA 1
ATOM 1513 C C . LEU A 1 187 ? -37.325 5.733 16.686 1.00 96.69 187 LEU A C 1
ATOM 1515 O O . LEU A 1 187 ? -37.943 5.739 15.623 1.00 96.69 187 LEU A O 1
ATOM 1519 N N . ARG A 1 188 ? -35.988 5.792 16.734 1.00 96.31 188 ARG A N 1
ATOM 1520 C CA . ARG A 1 188 ? -35.143 5.930 15.538 1.00 96.31 188 ARG A CA 1
ATOM 1521 C C . ARG A 1 188 ? -35.303 4.765 14.569 1.00 96.31 188 ARG A C 1
ATOM 1523 O O . ARG A 1 188 ? -35.286 4.983 13.358 1.00 96.31 188 ARG A O 1
ATOM 1530 N N . PHE A 1 189 ? -35.472 3.553 15.088 1.00 96.75 189 PHE A N 1
ATOM 1531 C CA . PHE A 1 189 ? -35.778 2.377 14.282 1.00 96.75 189 PHE A CA 1
ATOM 1532 C C . PHE A 1 189 ? -37.098 2.545 13.518 1.00 96.75 189 PHE A C 1
ATOM 1534 O O . PHE A 1 189 ? -37.131 2.345 12.303 1.00 96.75 189 PHE A O 1
ATOM 1541 N N . TRP A 1 190 ? -38.170 2.961 14.199 1.00 93.06 190 TRP A N 1
ATOM 1542 C CA . TRP A 1 190 ? -39.478 3.148 13.565 1.00 93.06 190 TRP A CA 1
ATOM 1543 C C . TRP A 1 190 ? -39.479 4.263 12.519 1.00 93.06 190 TRP A C 1
ATOM 1545 O O . TRP A 1 190 ? -40.065 4.093 11.447 1.00 93.06 190 TRP A O 1
ATOM 1555 N N . ASP A 1 191 ? -38.783 5.370 12.786 1.00 95.12 191 ASP A N 1
ATOM 1556 C CA . ASP A 1 191 ? -38.595 6.431 11.796 1.00 95.12 191 ASP A CA 1
ATOM 1557 C C . ASP A 1 191 ? -37.856 5.904 10.560 1.00 95.12 191 ASP A C 1
ATOM 1559 O O . ASP A 1 191 ? -38.285 6.130 9.426 1.00 95.12 191 ASP A O 1
ATOM 1563 N N . TYR A 1 192 ? -36.774 5.146 10.754 1.00 94.50 192 TYR A N 1
ATOM 1564 C CA . TYR A 1 192 ? -36.020 4.558 9.648 1.00 94.50 192 TYR A CA 1
ATOM 1565 C C . TYR A 1 192 ? -36.871 3.596 8.807 1.00 94.50 192 TYR A C 1
ATOM 1567 O O . TYR A 1 192 ? -36.860 3.691 7.575 1.00 94.50 192 TYR A O 1
ATOM 1575 N N . ASP A 1 193 ? -37.639 2.702 9.440 1.00 94.19 193 ASP A N 1
ATOM 1576 C CA . ASP A 1 193 ? -38.528 1.783 8.722 1.00 94.19 193 ASP A CA 1
ATOM 1577 C C . ASP A 1 193 ? -39.559 2.551 7.887 1.00 94.19 193 ASP A C 1
ATOM 1579 O O . ASP A 1 193 ? -39.705 2.299 6.688 1.00 94.19 193 ASP A O 1
ATOM 1583 N N . ARG A 1 194 ? -40.210 3.559 8.476 1.00 90.75 194 ARG A N 1
ATOM 1584 C CA . ARG A 1 194 ? -41.229 4.355 7.786 1.00 90.75 194 ARG A CA 1
ATOM 1585 C C . ARG A 1 194 ? -40.655 5.131 6.598 1.00 90.75 194 ARG A C 1
ATOM 1587 O O . ARG A 1 194 ? -41.220 5.080 5.505 1.00 90.75 194 ARG A O 1
ATOM 1594 N N . TYR A 1 195 ? -39.555 5.856 6.785 1.00 89.94 195 TYR A N 1
ATOM 1595 C CA . TYR A 1 195 ? -39.040 6.747 5.741 1.00 89.94 195 TYR A CA 1
ATOM 1596 C C . TYR A 1 195 ? -38.214 6.015 4.689 1.00 89.94 195 TYR A C 1
ATOM 1598 O O . TYR A 1 195 ? -38.362 6.276 3.495 1.00 89.94 195 TYR A O 1
ATOM 1606 N N . ILE A 1 196 ? -37.356 5.086 5.104 1.00 90.50 196 ILE A N 1
ATOM 1607 C CA . ILE A 1 196 ? -36.402 4.450 4.198 1.00 90.50 196 ILE A CA 1
ATOM 1608 C C . ILE A 1 196 ? -36.968 3.149 3.641 1.00 90.50 196 ILE A C 1
ATOM 1610 O O . ILE A 1 196 ? -37.024 2.988 2.421 1.00 90.50 196 ILE A O 1
ATOM 1614 N N . ILE A 1 197 ? -37.405 2.223 4.498 1.00 88.19 197 ILE A N 1
ATOM 1615 C CA . ILE A 1 197 ? -37.838 0.890 4.052 1.00 88.19 197 ILE A CA 1
ATOM 1616 C C . ILE A 1 197 ? -39.191 0.986 3.350 1.00 88.19 197 ILE A C 1
ATOM 1618 O O . ILE A 1 197 ? -39.326 0.590 2.188 1.00 88.19 197 ILE A O 1
ATOM 1622 N N . GLN A 1 198 ? -40.196 1.545 4.022 1.00 87.88 198 GLN A N 1
ATOM 1623 C CA . GLN A 1 198 ? -41.530 1.697 3.450 1.00 87.88 198 GLN A CA 1
ATOM 1624 C C . GLN A 1 198 ? -41.547 2.742 2.333 1.00 87.88 198 GLN A C 1
ATOM 1626 O O . GLN A 1 198 ? -42.233 2.529 1.337 1.00 87.88 198 GLN A O 1
ATOM 1631 N N . GLY A 1 199 ? -40.756 3.816 2.435 1.00 86.69 199 GLY A N 1
ATOM 1632 C CA . GLY A 1 199 ? -40.585 4.791 1.354 1.00 86.69 199 GLY A CA 1
ATOM 1633 C C . GLY A 1 199 ? -40.027 4.166 0.070 1.00 86.69 199 GLY A C 1
ATOM 1634 O O . GLY A 1 199 ? -40.591 4.371 -1.005 1.00 86.69 199 GLY A O 1
ATOM 1635 N N . LYS A 1 200 ? -38.989 3.321 0.165 1.00 85.38 200 LYS A N 1
ATOM 1636 C CA . LYS A 1 200 ? -38.488 2.542 -0.984 1.00 85.38 200 LYS A CA 1
ATOM 1637 C C . LYS A 1 200 ? -39.546 1.587 -1.527 1.00 85.38 200 LYS A C 1
ATOM 1639 O O . LYS A 1 200 ? -39.765 1.558 -2.734 1.00 85.38 200 LYS A O 1
ATOM 1644 N N . LYS A 1 201 ? -40.248 0.860 -0.649 1.00 82.94 201 LYS A N 1
ATOM 1645 C CA . LYS A 1 201 ? -41.346 -0.034 -1.050 1.00 82.94 201 LYS A CA 1
ATOM 1646 C C . LYS A 1 201 ? -42.482 0.720 -1.735 1.00 82.94 201 LYS A C 1
ATOM 1648 O O . LYS A 1 201 ? -43.072 0.164 -2.648 1.00 82.94 201 LYS A O 1
ATOM 1653 N N . ARG A 1 202 ? -42.798 1.954 -1.323 1.00 80.62 202 ARG A N 1
ATOM 1654 C CA . ARG A 1 202 ? -43.797 2.816 -1.974 1.00 80.62 202 ARG A CA 1
ATOM 1655 C C . ARG A 1 202 ? -43.334 3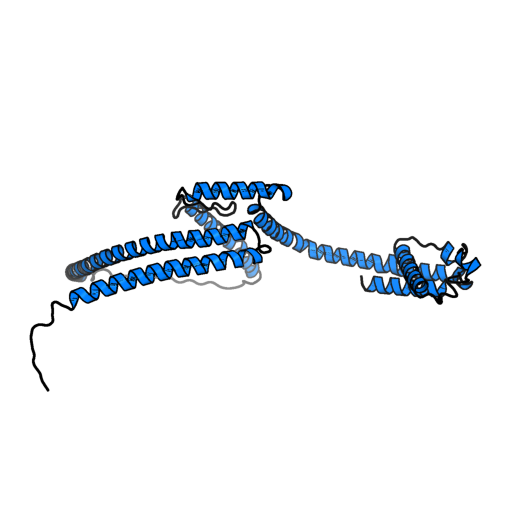.256 -3.350 1.00 80.62 202 ARG A C 1
ATOM 1657 O O . ARG A 1 202 ? -44.082 3.020 -4.278 1.00 80.62 202 ARG A O 1
ATOM 1664 N N . LYS A 1 203 ? -42.100 3.741 -3.518 1.00 75.19 203 LYS A N 1
ATOM 1665 C CA . LYS A 1 203 ? -41.552 4.045 -4.856 1.00 75.19 203 LYS A CA 1
ATOM 1666 C C . LYS A 1 203 ? -41.541 2.815 -5.775 1.00 75.19 203 LYS A C 1
ATOM 1668 O O . LYS A 1 203 ? -41.846 2.916 -6.959 1.00 75.19 203 LYS A O 1
ATOM 1673 N N . GLN A 1 204 ? -41.252 1.638 -5.218 1.00 73.50 204 GLN A N 1
ATOM 1674 C CA . GLN A 1 204 ? -41.289 0.358 -5.935 1.00 73.50 204 GLN A CA 1
ATOM 1675 C C . GLN A 1 204 ? -42.722 -0.157 -6.194 1.00 73.50 204 GLN A C 1
ATOM 1677 O O . GLN A 1 204 ? -42.960 -0.910 -7.130 1.00 73.50 204 GLN A O 1
ATOM 1682 N N . LYS A 1 205 ? -43.698 0.239 -5.365 1.00 69.50 205 LYS A N 1
ATOM 1683 C CA . LYS A 1 205 ? -45.125 -0.048 -5.564 1.00 69.50 205 LYS A CA 1
ATOM 1684 C C . LYS A 1 205 ? -45.801 0.967 -6.465 1.00 69.50 205 LYS A C 1
ATOM 1686 O O . LYS A 1 205 ? -46.682 0.567 -7.187 1.00 69.50 205 LYS A O 1
ATOM 1691 N N . GLU A 1 206 ? -45.442 2.238 -6.477 1.00 62.97 206 GLU A N 1
ATOM 1692 C CA . GLU A 1 206 ? -45.956 3.208 -7.455 1.00 62.97 206 GLU A CA 1
ATOM 1693 C C . GLU A 1 206 ? -45.508 2.832 -8.867 1.00 62.97 206 GLU A C 1
ATOM 1695 O O . GLU A 1 206 ? -46.267 2.973 -9.816 1.00 62.97 206 GLU A O 1
ATOM 1700 N N . THR A 1 207 ? -44.337 2.208 -8.987 1.00 57.91 207 THR A N 1
ATOM 1701 C CA . THR A 1 207 ? -43.912 1.521 -10.212 1.00 57.91 207 THR A CA 1
ATOM 1702 C C . THR A 1 207 ? -44.637 0.181 -10.470 1.00 57.91 207 THR A C 1
ATOM 1704 O O . THR A 1 207 ? -44.422 -0.401 -11.526 1.00 57.91 207 THR A O 1
ATOM 1707 N N . GLY A 1 208 ? -45.519 -0.310 -9.577 1.00 58.00 208 GLY A N 1
ATOM 1708 C CA . GLY A 1 208 ? -46.157 -1.641 -9.675 1.00 58.00 208 GLY A CA 1
ATOM 1709 C C . GLY A 1 208 ? -47.603 -1.841 -9.148 1.00 58.00 208 GLY A C 1
ATOM 1710 O O . GLY A 1 208 ? -48.076 -2.972 -9.159 1.00 58.00 208 GLY A O 1
ATOM 1711 N N . LYS A 1 209 ? -48.334 -0.820 -8.670 1.00 55.75 209 LYS A N 1
ATOM 1712 C CA . LYS A 1 209 ? -49.688 -0.898 -8.071 1.00 55.75 209 LYS A CA 1
ATOM 1713 C C . LYS A 1 209 ? -50.688 -0.052 -8.856 1.00 55.75 209 LYS A C 1
ATOM 1715 O O . LYS A 1 209 ? -51.050 1.060 -8.485 1.00 55.75 209 LYS A O 1
ATOM 1720 N N . MET A 1 210 ? -51.222 -0.685 -9.881 1.00 41.41 210 MET A N 1
ATOM 1721 C CA . MET A 1 210 ? -52.644 -0.639 -10.195 1.00 41.41 210 MET A CA 1
ATOM 1722 C C . MET A 1 210 ? -53.293 -1.782 -9.356 1.00 41.41 210 MET A C 1
ATOM 1724 O O . MET A 1 210 ? -52.683 -2.843 -9.277 1.00 41.41 210 MET A O 1
ATOM 1728 N N . VAL A 1 211 ? -54.474 -1.585 -8.724 1.00 48.12 211 VAL A N 1
ATOM 1729 C CA . VAL A 1 211 ? -55.470 -2.621 -8.262 1.00 48.12 211 VAL A CA 1
ATOM 1730 C C . VAL A 1 211 ? -55.695 -2.947 -6.734 1.00 48.12 211 VAL A C 1
ATOM 1732 O O . VAL A 1 211 ? -54.829 -3.501 -6.060 1.00 48.12 211 VAL A O 1
ATOM 1735 N N . SER A 1 212 ? -56.963 -2.706 -6.289 1.00 40.94 212 SER A N 1
ATOM 1736 C CA . SER A 1 212 ? -57.904 -3.407 -5.335 1.00 40.94 212 SER A CA 1
ATOM 1737 C C . SER A 1 212 ? -58.025 -3.123 -3.799 1.00 40.94 212 SER A C 1
ATOM 1739 O O . SER A 1 212 ? -57.030 -2.999 -3.087 1.00 40.94 212 SER A O 1
ATOM 1741 N N . VAL A 1 213 ? -59.291 -3.085 -3.296 1.00 46.50 213 VAL A N 1
ATOM 1742 C CA . VAL A 1 213 ? -59.809 -2.810 -1.915 1.00 46.50 213 VAL A CA 1
ATOM 1743 C C . VAL A 1 213 ? -61.084 -3.643 -1.592 1.00 46.50 213 VAL A C 1
ATOM 1745 O O . VAL A 1 213 ? -61.954 -3.712 -2.459 1.00 46.50 213 VAL A O 1
ATOM 1748 N N . ARG A 1 214 ? -61.273 -4.159 -0.347 1.00 41.62 214 ARG A N 1
ATOM 1749 C CA . ARG A 1 214 ? -62.595 -4.316 0.354 1.00 41.62 214 ARG A CA 1
ATOM 1750 C C . ARG A 1 214 ? -62.515 -4.730 1.854 1.00 41.62 214 ARG A C 1
ATOM 1752 O O . ARG A 1 214 ? -61.484 -5.224 2.294 1.00 41.62 214 ARG A O 1
ATOM 1759 N N . THR A 1 215 ? -63.609 -4.486 2.602 1.00 45.62 215 THR A N 1
ATOM 1760 C CA . THR A 1 215 ? -63.830 -4.372 4.080 1.00 45.62 215 THR A CA 1
ATOM 1761 C C . THR A 1 215 ? -64.902 -5.341 4.646 1.00 45.62 215 THR A C 1
ATOM 1763 O O . THR A 1 215 ? -65.744 -5.764 3.864 1.00 45.62 215 THR A O 1
ATOM 1766 N N . THR A 1 216 ? -64.970 -5.589 5.980 1.00 36.84 216 THR A N 1
ATOM 1767 C CA . THR A 1 216 ? -66.149 -6.171 6.718 1.00 36.84 216 THR A CA 1
ATOM 1768 C C . THR A 1 216 ? -66.090 -5.997 8.265 1.00 36.84 216 THR A C 1
ATOM 1770 O O . THR A 1 216 ? -64.991 -5.976 8.814 1.00 36.84 216 THR A O 1
ATOM 1773 N N . VAL A 1 217 ? -67.246 -5.911 8.972 1.00 42.66 217 VAL A N 1
ATOM 1774 C CA . VAL A 1 217 ? -67.404 -5.727 10.454 1.00 42.66 217 VAL A CA 1
ATOM 1775 C C . VAL A 1 217 ? -68.663 -6.447 11.041 1.00 42.66 217 VAL A C 1
ATOM 1777 O O . VAL A 1 217 ? -69.637 -6.590 10.310 1.00 42.66 217 VAL A O 1
ATOM 1780 N N . MET A 1 218 ? -68.645 -6.726 12.373 1.00 40.94 218 MET A N 1
ATOM 1781 C CA . MET A 1 218 ? -69.732 -6.937 13.402 1.00 40.94 218 MET A CA 1
ATOM 1782 C C . MET A 1 218 ? -70.323 -8.370 13.600 1.00 40.94 218 MET A C 1
ATOM 1784 O O . MET A 1 218 ? -70.272 -9.143 12.657 1.00 40.94 218 MET A O 1
ATOM 1788 N N . GLN A 1 219 ? -70.860 -8.865 14.752 1.00 37.44 219 GLN A N 1
ATOM 1789 C CA . GLN A 1 219 ? -71.533 -8.307 15.970 1.00 37.44 219 GLN A CA 1
ATOM 1790 C C . GLN A 1 219 ? -71.737 -9.388 17.109 1.00 37.44 219 GLN A C 1
ATOM 1792 O O . GLN A 1 219 ? -71.467 -10.559 16.857 1.00 37.44 219 GLN A O 1
ATOM 1797 N N . MET A 1 220 ? -72.241 -9.049 18.328 1.00 37.69 220 MET A N 1
ATOM 1798 C CA . MET A 1 220 ? -72.357 -9.925 19.546 1.00 37.69 220 MET A CA 1
ATOM 1799 C C . MET A 1 220 ? -73.477 -9.473 20.552 1.00 37.69 220 MET A C 1
ATOM 1801 O O . MET A 1 220 ? -73.658 -8.263 20.654 1.00 37.69 220 MET A O 1
ATOM 1805 N N . ASN A 1 221 ? -74.188 -10.372 21.301 1.00 39.72 221 ASN A N 1
ATOM 1806 C CA . ASN A 1 221 ? -74.952 -10.085 22.572 1.00 39.72 221 ASN A CA 1
ATOM 1807 C C . ASN A 1 221 ? -75.563 -11.340 23.313 1.00 39.72 221 ASN A C 1
ATOM 1809 O O . ASN A 1 221 ? -76.365 -12.036 22.697 1.00 39.72 221 ASN A O 1
ATOM 1813 N N . ARG A 1 222 ? -75.269 -11.613 24.615 1.00 47.78 222 ARG A N 1
ATOM 1814 C CA . ARG A 1 222 ? -75.927 -12.619 25.533 1.00 47.78 222 ARG A CA 1
ATOM 1815 C C . ARG A 1 222 ? -75.577 -12.362 27.028 1.00 47.78 222 ARG A C 1
ATOM 1817 O O . ARG A 1 222 ? -74.493 -12.751 27.445 1.00 47.78 222 ARG A O 1
ATOM 1824 N N . GLY A 1 223 ? -76.435 -11.720 27.839 1.00 47.53 223 GLY A N 1
ATOM 1825 C CA . GLY A 1 223 ? -76.025 -11.190 29.165 1.00 47.53 223 GLY A CA 1
ATOM 1826 C C . GLY A 1 223 ? -76.822 -11.557 30.432 1.00 47.53 223 GLY A C 1
ATOM 1827 O O . GLY A 1 223 ? -76.336 -11.256 31.515 1.00 47.53 223 GLY A O 1
ATOM 1828 N N . ALA A 1 224 ? -78.010 -12.169 30.368 1.00 45.34 224 ALA A N 1
ATOM 1829 C CA . ALA A 1 224 ? -78.913 -12.197 31.538 1.00 45.34 224 ALA A CA 1
ATOM 1830 C C . ALA A 1 224 ? -79.005 -13.532 32.312 1.00 45.34 224 ALA A C 1
ATOM 1832 O O . ALA A 1 224 ? -79.311 -13.506 33.498 1.00 45.34 224 ALA A O 1
ATOM 1833 N N . GLU A 1 225 ? -78.699 -14.682 31.705 1.00 50.47 225 GLU A N 1
ATOM 1834 C CA . GLU A 1 225 ? -78.757 -16.003 32.376 1.00 50.47 225 GLU A CA 1
ATOM 1835 C C . GLU A 1 225 ? -77.583 -16.270 33.333 1.00 50.47 225 GLU A C 1
ATOM 1837 O O . GLU A 1 225 ? -77.621 -17.191 34.141 1.00 50.47 225 GLU A O 1
ATOM 1842 N N . MET A 1 226 ? -76.533 -15.451 33.276 1.00 53.91 226 MET A N 1
ATOM 1843 C CA . MET A 1 226 ? -75.252 -15.775 33.902 1.00 53.91 226 MET A CA 1
ATOM 1844 C C . MET A 1 226 ? -75.246 -15.589 35.433 1.00 53.91 226 MET A C 1
ATOM 1846 O O . MET A 1 226 ? -74.442 -16.199 36.127 1.00 53.91 226 MET A O 1
ATOM 1850 N N . SER A 1 227 ? -76.119 -14.749 35.997 1.00 48.28 227 SER A N 1
ATOM 1851 C CA . SER A 1 227 ? -75.938 -14.214 37.358 1.00 48.28 227 SER A CA 1
ATOM 1852 C C . SER A 1 227 ? -76.188 -15.206 38.504 1.00 48.28 227 SER A C 1
ATOM 1854 O O . SER A 1 227 ? -75.512 -15.104 39.528 1.00 48.28 227 SER A O 1
ATOM 1856 N N . SER A 1 228 ? -77.097 -16.177 38.366 1.00 55.41 228 SER A N 1
ATOM 1857 C CA . SER A 1 228 ? -77.388 -17.142 39.444 1.00 55.41 228 SER A CA 1
ATOM 1858 C C . SER A 1 228 ? -76.432 -18.334 39.456 1.00 55.41 228 SER A C 1
ATOM 1860 O O . SER A 1 228 ? -76.071 -18.818 40.528 1.00 55.41 228 SER A O 1
ATOM 1862 N N . GLU A 1 229 ? -75.968 -18.772 38.284 1.00 61.69 229 GLU A N 1
ATOM 1863 C CA . GLU A 1 229 ? -74.925 -19.800 38.168 1.00 61.69 229 GLU A CA 1
ATOM 1864 C C . GLU A 1 229 ? -73.584 -19.292 38.716 1.00 61.69 229 GLU A C 1
ATOM 1866 O O . GLU A 1 229 ? -72.852 -20.035 39.375 1.00 61.69 229 GLU A O 1
ATOM 1871 N N . ILE A 1 230 ? -73.304 -17.995 38.539 1.00 64.38 230 ILE A N 1
ATOM 1872 C CA . ILE A 1 230 ? -72.107 -17.342 39.074 1.00 64.38 230 ILE A CA 1
ATOM 1873 C C . ILE A 1 230 ? -72.025 -17.479 40.606 1.00 64.38 230 ILE A C 1
ATOM 1875 O O . ILE A 1 230 ? -70.955 -17.777 41.126 1.00 64.38 230 ILE A O 1
ATOM 1879 N N . ALA A 1 231 ? -73.120 -17.309 41.351 1.00 66.81 231 ALA A N 1
ATOM 1880 C CA . ALA A 1 231 ? -73.065 -17.285 42.818 1.00 66.81 231 ALA A CA 1
ATOM 1881 C C . ALA A 1 231 ? -72.705 -18.649 43.445 1.00 66.81 231 ALA A C 1
ATOM 1883 O O . ALA A 1 231 ? -71.907 -18.710 44.383 1.00 66.81 231 ALA A O 1
ATOM 1884 N N . ALA A 1 232 ? -73.246 -19.748 42.910 1.00 70.81 232 ALA A N 1
ATOM 1885 C CA . ALA A 1 232 ? -72.926 -21.104 43.369 1.00 70.81 232 ALA A CA 1
ATOM 1886 C C . ALA A 1 232 ? -71.524 -21.553 42.916 1.00 70.81 232 ALA A C 1
ATOM 1888 O O . ALA A 1 232 ? -70.806 -22.241 43.648 1.00 70.81 232 ALA A O 1
ATOM 1889 N N . ALA A 1 233 ? -71.096 -21.110 41.730 1.00 71.94 233 ALA A N 1
ATOM 1890 C CA . ALA A 1 233 ? -69.729 -21.312 41.273 1.00 71.94 233 ALA A CA 1
ATOM 1891 C C . ALA A 1 233 ? -68.725 -20.576 42.176 1.00 71.94 233 ALA A C 1
ATOM 1893 O O . ALA A 1 233 ? -67.696 -21.146 42.527 1.00 71.94 233 ALA A O 1
ATOM 1894 N N . ILE A 1 234 ? -69.045 -19.353 42.617 1.00 75.38 234 ILE A N 1
ATOM 1895 C CA . ILE A 1 234 ? -68.184 -18.539 43.484 1.00 75.38 234 ILE A CA 1
ATOM 1896 C C . ILE A 1 234 ? -67.900 -19.237 44.820 1.00 75.38 234 ILE A C 1
ATOM 1898 O O . ILE A 1 234 ? -66.741 -19.312 45.220 1.00 75.38 234 ILE A O 1
ATOM 1902 N N . SER A 1 235 ? -68.907 -19.774 45.514 1.00 72.19 235 SER A N 1
ATOM 1903 C CA . SER A 1 235 ? -68.695 -20.413 46.827 1.00 72.19 235 SER A CA 1
ATOM 1904 C C . SER A 1 235 ? -67.850 -21.688 46.729 1.00 72.19 235 SER A C 1
ATOM 1906 O O . SER A 1 235 ? -66.939 -21.907 47.531 1.00 72.19 235 SER A O 1
ATOM 1908 N N . THR A 1 236 ? -68.096 -22.490 45.694 1.00 78.94 236 THR A N 1
ATOM 1909 C CA . THR A 1 236 ? -67.319 -23.701 45.394 1.00 78.94 236 THR A CA 1
ATOM 1910 C C . THR A 1 236 ? -65.874 -23.345 45.036 1.00 78.94 236 THR A C 1
ATOM 1912 O O . THR A 1 236 ? -64.924 -24.009 45.460 1.00 78.94 236 THR A O 1
ATOM 1915 N N . TYR A 1 237 ? -65.694 -22.241 44.309 1.00 72.62 237 TYR A N 1
ATOM 1916 C CA . TYR A 1 237 ? -64.387 -21.699 43.968 1.00 72.62 237 TYR A CA 1
ATOM 1917 C C . TYR A 1 237 ? -63.636 -21.214 45.212 1.00 72.62 237 TYR A C 1
ATOM 1919 O O . TYR A 1 237 ? -62.474 -21.568 45.372 1.00 72.62 237 TYR A O 1
ATOM 1927 N N . TYR A 1 238 ? -64.291 -20.508 46.143 1.00 74.12 238 TYR A N 1
ATOM 1928 C CA . TYR A 1 238 ? -63.667 -20.054 47.393 1.00 74.12 238 TYR A CA 1
ATOM 1929 C C . TYR A 1 238 ? -63.073 -21.217 48.201 1.00 74.12 238 TYR A C 1
ATOM 1931 O O . TYR A 1 238 ? -61.891 -21.177 48.544 1.00 74.12 238 TYR A O 1
ATOM 1939 N N . HIS A 1 239 ? -63.827 -22.296 48.420 1.00 73.50 239 HIS A N 1
ATOM 1940 C CA . HIS A 1 239 ? -63.311 -23.465 49.143 1.00 73.50 239 HIS A CA 1
ATOM 1941 C C . HIS A 1 239 ? -62.166 -24.167 48.407 1.00 73.50 239 HIS A C 1
ATOM 1943 O O . HIS A 1 239 ? -61.139 -24.487 49.005 1.00 73.50 239 HIS A O 1
ATOM 1949 N N . THR A 1 240 ? -62.297 -24.333 47.091 1.00 81.12 240 THR A N 1
ATOM 1950 C CA . THR A 1 240 ? -61.257 -24.964 46.269 1.00 81.12 240 THR A CA 1
ATOM 1951 C C . THR A 1 240 ? -59.974 -24.122 46.269 1.00 81.12 240 THR A C 1
ATOM 1953 O O . THR A 1 240 ? -58.868 -24.650 46.382 1.00 81.12 240 THR A O 1
ATOM 1956 N N . THR A 1 241 ? -60.100 -22.792 46.219 1.00 70.31 241 THR A N 1
ATOM 1957 C CA . THR A 1 241 ? -58.954 -21.875 46.296 1.00 70.31 241 THR A CA 1
ATOM 1958 C C . THR A 1 241 ? -58.259 -21.914 47.647 1.00 70.31 241 THR A C 1
ATOM 1960 O O . THR A 1 241 ? -57.035 -21.820 47.682 1.00 70.31 241 THR A O 1
ATOM 1963 N N . GLN A 1 242 ? -58.998 -22.106 48.740 1.00 74.81 242 GLN A N 1
ATOM 1964 C CA . GLN A 1 242 ? -58.434 -22.168 50.086 1.00 74.81 242 GLN A CA 1
ATOM 1965 C C . GLN A 1 242 ? -57.600 -23.445 50.289 1.00 74.81 242 GLN A C 1
ATOM 1967 O O . GLN A 1 242 ? -56.478 -23.379 50.794 1.00 74.81 242 GLN A O 1
ATOM 1972 N N . ASP A 1 243 ? -58.080 -24.580 49.776 1.00 81.88 243 ASP A N 1
ATOM 1973 C CA . ASP A 1 243 ? -57.329 -25.842 49.742 1.00 81.88 243 ASP A CA 1
ATOM 1974 C C . ASP A 1 243 ? -56.078 -25.755 48.857 1.00 81.88 243 ASP A C 1
ATOM 1976 O O . ASP A 1 243 ? -55.009 -26.279 49.197 1.00 81.88 243 ASP A O 1
ATOM 1980 N N . HIS A 1 244 ? -56.176 -25.072 47.712 1.00 79.06 244 HIS A N 1
ATOM 1981 C CA . HIS A 1 244 ? -55.014 -24.809 46.870 1.00 79.06 244 HIS A CA 1
ATOM 1982 C C . HIS A 1 244 ? -54.005 -23.884 47.556 1.00 79.06 244 HIS A C 1
ATOM 1984 O O . HIS A 1 244 ? -52.807 -24.149 47.462 1.00 79.06 244 HIS A O 1
ATOM 1990 N N . LEU A 1 245 ? -54.462 -22.865 48.287 1.00 76.38 245 LEU A N 1
ATOM 1991 C CA . LEU A 1 245 ? -53.617 -21.950 49.059 1.00 76.38 245 LEU A CA 1
ATOM 1992 C C . LEU A 1 245 ? -52.806 -22.694 50.122 1.00 76.38 245 LEU A C 1
ATOM 1994 O O . LEU A 1 245 ? -51.587 -22.543 50.151 1.00 76.38 245 LEU A O 1
ATOM 1998 N N . ALA A 1 246 ? -53.433 -23.585 50.895 1.00 77.44 246 ALA A N 1
ATOM 1999 C CA . ALA A 1 246 ? -52.737 -24.391 51.902 1.00 77.44 246 ALA A CA 1
ATOM 2000 C C . ALA A 1 246 ? -51.675 -25.324 51.281 1.00 77.44 246 ALA A C 1
ATOM 2002 O O . ALA A 1 246 ? -50.556 -25.462 51.785 1.00 77.44 246 ALA A O 1
ATOM 2003 N N . ARG A 1 247 ? -51.976 -25.942 50.127 1.00 81.50 247 ARG A N 1
ATOM 2004 C CA . ARG A 1 247 ? -50.990 -26.761 49.395 1.00 81.50 247 ARG A CA 1
ATOM 2005 C C . ARG A 1 247 ? -49.851 -25.916 48.825 1.00 81.50 247 ARG A C 1
ATOM 2007 O O . ARG A 1 247 ? -48.713 -26.387 48.801 1.00 81.50 247 ARG A O 1
ATOM 2014 N N . VAL A 1 248 ? -50.135 -24.700 48.362 1.00 75.38 248 VAL A N 1
ATOM 2015 C CA . VAL A 1 248 ? -49.126 -23.764 47.846 1.00 75.38 248 VAL A CA 1
ATOM 2016 C C . VAL A 1 248 ? -48.225 -23.276 48.974 1.00 75.38 248 VAL A C 1
ATOM 2018 O O . VAL A 1 248 ? -47.014 -23.270 48.792 1.00 75.38 248 VAL A O 1
ATOM 2021 N N . GLU A 1 249 ? -48.772 -22.978 50.149 1.00 74.69 249 GLU A N 1
ATOM 2022 C CA . GLU A 1 249 ? -48.005 -22.565 51.326 1.00 74.69 249 GLU A CA 1
ATOM 2023 C C . GLU A 1 249 ? -47.028 -23.664 51.780 1.00 74.69 249 GLU A C 1
ATOM 2025 O O . GLU A 1 249 ? -45.830 -23.415 51.909 1.00 74.69 249 GLU A O 1
ATOM 2030 N N . SER A 1 250 ? -47.472 -24.927 51.833 1.00 80.00 250 SER A N 1
ATOM 2031 C CA . SER A 1 250 ? -46.576 -26.058 52.141 1.00 80.00 250 SER A CA 1
ATOM 2032 C C . SER A 1 250 ? -45.455 -26.264 51.107 1.00 80.00 250 SER A C 1
ATOM 2034 O O . SER A 1 250 ? -44.366 -26.748 51.430 1.00 80.00 250 SER A O 1
ATOM 2036 N N . LYS A 1 251 ? -45.706 -25.906 49.839 1.00 80.00 251 LYS A N 1
ATOM 2037 C CA . LYS A 1 251 ? -44.695 -25.934 48.774 1.00 80.00 251 LYS A CA 1
ATOM 2038 C C . LYS A 1 251 ? -43.772 -24.719 48.867 1.00 80.00 251 LYS A C 1
ATOM 2040 O O . LYS A 1 251 ? -42.585 -24.864 48.587 1.00 80.00 251 LYS A O 1
ATOM 2045 N N . ALA A 1 252 ? -44.288 -23.566 49.289 1.00 74.31 252 ALA A N 1
ATOM 2046 C CA . ALA A 1 252 ? -43.525 -22.345 49.511 1.00 74.31 252 ALA A CA 1
ATOM 2047 C C . ALA A 1 252 ? -42.510 -22.519 50.650 1.00 74.31 252 ALA A C 1
ATOM 2049 O O . ALA A 1 252 ? -41.359 -22.123 50.500 1.00 74.31 252 ALA A O 1
ATOM 2050 N N . ASP A 1 253 ? -42.871 -23.202 51.738 1.00 76.12 253 ASP A N 1
ATOM 2051 C CA . ASP A 1 253 ? -41.921 -23.477 52.824 1.00 76.12 253 ASP A CA 1
ATOM 2052 C C . ASP A 1 253 ? -40.823 -24.465 52.413 1.00 76.12 253 ASP A C 1
ATOM 2054 O O . ASP A 1 253 ? -39.654 -24.291 52.761 1.00 76.12 253 ASP A O 1
ATOM 2058 N N . ARG A 1 254 ? -41.155 -25.460 51.579 1.00 77.12 254 ARG A N 1
ATOM 2059 C CA . ARG A 1 254 ? -40.137 -26.326 50.958 1.00 77.12 254 ARG A CA 1
ATOM 2060 C C . ARG A 1 254 ? -39.231 -25.549 50.002 1.00 77.12 254 ARG A C 1
ATOM 2062 O O . ARG A 1 254 ? -38.038 -25.837 49.946 1.00 77.12 254 ARG A O 1
ATOM 2069 N N . LEU A 1 255 ? -39.771 -24.566 49.281 1.00 76.12 255 LEU A N 1
ATOM 2070 C CA . LEU A 1 255 ? -39.001 -23.677 48.410 1.00 76.12 255 LEU A CA 1
ATOM 2071 C C . LEU A 1 255 ? -38.042 -22.788 49.203 1.00 76.12 255 LEU A C 1
ATOM 2073 O O . LEU A 1 255 ? -36.902 -22.670 48.778 1.00 76.12 255 LEU A O 1
ATOM 2077 N N . LYS A 1 256 ? -38.427 -22.274 50.379 1.00 75.44 256 LYS A N 1
ATOM 2078 C CA . LYS A 1 256 ? -37.519 -21.508 51.258 1.00 75.44 256 LYS A CA 1
ATOM 2079 C C . LYS A 1 256 ? -36.305 -22.330 51.705 1.00 75.44 256 LYS A C 1
ATOM 2081 O O . LYS A 1 256 ? -35.185 -21.835 51.683 1.00 75.44 256 LYS A O 1
ATOM 2086 N N . ILE A 1 257 ? -36.501 -23.606 52.052 1.00 80.81 257 ILE A N 1
ATOM 2087 C CA . ILE A 1 257 ? -35.397 -24.516 52.426 1.00 80.81 257 ILE A CA 1
ATOM 2088 C C . ILE A 1 257 ? -34.470 -24.778 51.230 1.00 80.81 257 ILE A C 1
ATOM 2090 O O . ILE A 1 257 ? -33.253 -24.908 51.380 1.00 80.81 257 ILE A O 1
ATOM 2094 N N . VAL A 1 258 ? -35.041 -24.887 50.027 1.00 76.88 258 VAL A N 1
ATOM 2095 C CA . VAL A 1 258 ? -34.259 -25.025 48.794 1.00 76.88 258 VAL A CA 1
ATOM 2096 C C . VAL A 1 258 ? -33.509 -23.730 48.489 1.00 76.88 258 VAL A C 1
ATOM 2098 O O . VAL A 1 258 ? -32.335 -23.807 48.151 1.00 76.88 258 VAL A O 1
ATOM 2101 N N . GLU A 1 259 ? -34.131 -22.567 48.668 1.00 75.62 259 GLU A N 1
ATOM 2102 C CA . GLU A 1 259 ? -33.526 -21.246 48.479 1.00 75.62 259 GLU A CA 1
ATOM 2103 C C . GLU A 1 259 ? -32.335 -21.042 49.425 1.00 75.62 259 GLU A C 1
ATOM 2105 O O . GLU A 1 259 ? -31.246 -20.719 48.964 1.00 75.62 259 GLU A O 1
ATOM 2110 N N . GLU A 1 260 ? -32.466 -21.408 50.704 1.00 83.44 260 GLU A N 1
ATOM 2111 C CA . GLU A 1 260 ? -31.365 -21.349 51.677 1.00 83.44 260 GLU A CA 1
ATOM 2112 C C . GLU A 1 260 ? -30.181 -22.252 51.279 1.00 83.44 260 GLU A C 1
ATOM 2114 O O . GLU A 1 260 ? -29.008 -21.869 51.372 1.00 83.44 260 GLU A O 1
ATOM 2119 N N . LYS A 1 261 ? -30.462 -23.469 50.791 1.00 77.88 261 LYS A N 1
ATOM 2120 C CA . LYS A 1 261 ? -29.417 -24.381 50.298 1.00 77.88 261 LYS A CA 1
ATOM 2121 C C . LYS A 1 261 ? -28.781 -23.873 49.008 1.00 77.88 261 LYS A C 1
ATOM 2123 O O . LYS A 1 261 ? -27.564 -23.989 48.854 1.00 77.88 261 LYS A O 1
ATOM 2128 N N . VAL A 1 262 ? -29.578 -23.315 48.099 1.00 80.12 262 VAL A N 1
ATOM 2129 C CA . VAL A 1 262 ? -29.103 -22.704 46.855 1.00 80.12 262 VAL A CA 1
ATOM 2130 C C . VAL A 1 262 ? -28.210 -21.512 47.172 1.00 80.12 262 VAL A C 1
ATOM 2132 O O . VAL A 1 262 ? -27.127 -21.441 46.606 1.00 80.12 262 VAL A O 1
ATOM 2135 N N . ASP A 1 263 ? -28.565 -20.660 48.131 1.00 79.06 263 ASP A N 1
ATOM 2136 C CA . ASP A 1 263 ? -27.754 -19.513 48.548 1.00 79.06 263 ASP A CA 1
ATOM 2137 C C . ASP A 1 263 ? -26.411 -19.930 49.150 1.00 79.06 263 ASP A C 1
ATOM 2139 O O . ASP A 1 263 ? -25.373 -19.331 48.850 1.00 79.06 263 ASP A O 1
ATOM 2143 N N . LYS A 1 264 ? -26.394 -21.011 49.935 1.00 77.44 264 LYS A N 1
ATOM 2144 C CA . LYS A 1 264 ? -25.166 -21.574 50.515 1.00 77.44 264 LYS A CA 1
ATOM 2145 C C . LYS A 1 264 ? -24.253 -22.197 49.456 1.00 77.44 264 LYS A C 1
ATOM 2147 O O . LYS A 1 264 ? -23.029 -22.070 49.516 1.00 77.44 264 LYS A O 1
ATOM 2152 N N . VAL A 1 265 ? -24.834 -22.841 48.445 1.00 72.94 265 VAL A N 1
ATOM 2153 C CA . VAL A 1 265 ? -24.088 -23.317 47.271 1.00 72.94 265 VAL A CA 1
ATOM 2154 C C . VAL A 1 265 ? -23.600 -22.130 46.437 1.00 72.94 265 VAL A C 1
ATOM 2156 O O . VAL A 1 265 ? -22.448 -22.116 46.011 1.00 72.94 265 VAL A O 1
ATOM 2159 N N . LEU A 1 266 ? -24.417 -21.090 46.266 1.00 71.38 266 LEU A N 1
ATOM 2160 C CA . LEU A 1 266 ? -24.066 -19.880 45.530 1.00 71.38 266 LEU A CA 1
ATOM 2161 C C . LEU A 1 266 ? -22.925 -19.113 46.211 1.00 71.38 266 LEU A C 1
ATOM 2163 O O . LEU A 1 266 ? -22.070 -18.561 45.519 1.00 71.38 266 LEU A O 1
ATOM 2167 N N . SER A 1 267 ? -22.867 -19.093 47.547 1.00 74.19 267 SER A N 1
ATOM 2168 C CA . SER A 1 267 ? -21.771 -18.466 48.292 1.00 74.19 267 SER A CA 1
ATOM 2169 C C . SER A 1 267 ? -20.461 -19.235 48.128 1.00 74.19 267 SER A C 1
ATOM 2171 O O . SER A 1 267 ? -19.428 -18.618 47.871 1.00 74.19 267 SER A O 1
ATOM 2173 N N . LEU A 1 268 ? -20.506 -20.571 48.175 1.00 72.62 268 LEU A N 1
ATOM 2174 C CA . LEU A 1 268 ? -19.339 -21.423 47.921 1.00 72.62 268 LEU A CA 1
ATOM 2175 C C . LEU A 1 268 ? -18.868 -21.318 46.464 1.00 72.62 268 LEU A C 1
ATOM 2177 O O . LEU A 1 268 ? -17.670 -21.200 46.208 1.00 72.62 268 LEU A O 1
ATOM 2181 N N . ILE A 1 269 ? -19.799 -21.277 45.505 1.00 63.25 269 ILE A N 1
ATOM 2182 C CA . ILE A 1 269 ? -19.492 -21.060 44.087 1.00 63.25 269 ILE A CA 1
ATOM 2183 C C . ILE A 1 269 ? -18.917 -19.662 43.868 1.00 63.25 269 ILE A C 1
ATOM 2185 O O . ILE A 1 269 ? -17.965 -19.536 43.110 1.00 63.25 269 ILE A O 1
ATOM 2189 N N . LYS A 1 270 ? -19.427 -18.610 44.521 1.00 58.62 270 LYS A N 1
ATOM 2190 C CA . LYS A 1 270 ? -18.840 -17.259 44.452 1.00 58.62 270 LYS A CA 1
ATOM 2191 C C . LYS A 1 270 ? -17.426 -17.227 45.023 1.00 58.62 270 LYS A C 1
ATOM 2193 O O . LYS A 1 270 ? -16.571 -16.558 44.451 1.00 58.62 270 LYS A O 1
ATOM 2198 N N . GLU A 1 271 ? -17.160 -17.950 46.106 1.00 65.75 271 GLU A N 1
ATOM 2199 C CA . GLU A 1 271 ? -15.834 -18.010 46.724 1.00 65.75 271 GLU A CA 1
ATOM 2200 C C . GLU A 1 271 ? -14.823 -18.795 45.868 1.00 65.75 271 GLU A C 1
ATOM 2202 O O . GLU A 1 271 ? -13.684 -18.354 45.682 1.00 65.75 271 GLU A O 1
ATOM 2207 N N . LEU A 1 272 ? -15.256 -19.910 45.271 1.00 58.81 272 LEU A N 1
ATOM 2208 C CA . LEU A 1 272 ? -14.479 -20.675 44.292 1.00 58.81 272 LEU A CA 1
ATOM 2209 C C . LEU A 1 272 ? -14.263 -19.874 43.002 1.00 58.81 272 LEU A C 1
ATOM 2211 O O . LEU A 1 272 ? -13.132 -19.781 42.524 1.00 58.81 272 LEU A O 1
ATOM 2215 N N . ASN A 1 273 ? -15.305 -19.216 42.485 1.00 47.59 273 ASN A N 1
ATOM 2216 C CA . ASN A 1 273 ? -15.199 -18.338 41.326 1.00 47.59 273 ASN A CA 1
ATOM 2217 C C . ASN A 1 273 ? -14.272 -17.165 41.611 1.00 47.59 273 ASN A C 1
ATOM 2219 O O . ASN A 1 273 ? -13.469 -16.858 40.756 1.00 47.59 273 ASN A O 1
ATOM 2223 N N . LEU A 1 274 ? -14.278 -16.539 42.787 1.00 50.19 274 LEU A N 1
ATOM 2224 C CA . LEU A 1 274 ? -13.334 -15.457 43.100 1.00 50.19 274 LEU A CA 1
ATOM 2225 C C . LEU A 1 274 ? -11.872 -15.913 43.008 1.00 50.19 274 LEU A C 1
ATOM 2227 O O . LEU A 1 274 ? -11.040 -15.185 42.470 1.00 50.19 274 LEU A O 1
ATOM 2231 N N . LYS A 1 275 ? -11.551 -17.125 43.474 1.00 51.41 275 LYS A N 1
ATOM 2232 C CA . LYS A 1 275 ? -10.192 -17.682 43.373 1.00 51.41 275 LYS A CA 1
ATOM 2233 C C . LYS A 1 275 ? -9.825 -18.049 41.930 1.00 51.41 275 LYS A C 1
ATOM 2235 O O . LYS A 1 275 ? -8.722 -17.729 41.489 1.00 51.41 275 LYS A O 1
ATOM 2240 N N . VAL A 1 276 ? -10.753 -18.647 41.182 1.00 51.03 276 VAL A N 1
ATOM 2241 C CA . VAL A 1 276 ? -10.554 -19.014 39.768 1.00 51.03 276 VAL A CA 1
ATOM 2242 C C . VAL A 1 276 ? -10.497 -17.774 38.866 1.00 51.03 276 VAL A C 1
ATOM 2244 O O . VAL A 1 276 ? -9.605 -17.678 38.030 1.00 51.03 276 VAL A O 1
ATOM 2247 N N . PHE A 1 277 ? -11.363 -16.780 39.081 1.00 46.94 277 PHE A N 1
ATOM 2248 C CA . PHE A 1 277 ? -11.349 -15.486 38.396 1.00 46.94 277 PHE A CA 1
ATOM 2249 C C . PHE A 1 277 ? -10.073 -14.714 38.710 1.00 46.94 277 PHE A C 1
ATOM 2251 O O . PHE A 1 277 ? -9.499 -14.157 37.787 1.00 46.94 277 PHE A O 1
ATOM 2258 N N . CYS A 1 278 ? -9.570 -14.710 39.948 1.00 50.81 278 CYS A N 1
ATOM 2259 C CA . CYS A 1 278 ? -8.273 -14.093 40.239 1.00 50.81 278 CYS A CA 1
ATOM 2260 C C . CYS A 1 278 ? -7.140 -14.733 39.423 1.00 50.81 278 CYS A C 1
ATOM 2262 O O . CYS A 1 278 ? -6.296 -14.013 38.897 1.00 50.81 278 CYS A O 1
ATOM 2264 N N . TYR A 1 279 ? -7.142 -16.059 39.258 1.00 52.28 279 TYR A N 1
ATOM 2265 C CA . TYR A 1 279 ? -6.116 -16.767 38.489 1.00 52.28 279 TYR A CA 1
ATOM 2266 C C . TYR A 1 279 ? -6.256 -16.548 36.972 1.00 52.28 279 TYR A C 1
ATOM 2268 O O . TYR A 1 279 ? -5.277 -16.229 36.298 1.00 52.28 279 TYR A O 1
ATOM 2276 N N . TYR A 1 280 ? -7.479 -16.625 36.437 1.00 49.56 280 TYR A N 1
ATOM 2277 C CA . TYR A 1 280 ? -7.761 -16.366 35.020 1.00 49.56 280 TYR A CA 1
ATOM 2278 C C . TYR A 1 280 ? -7.547 -14.896 34.645 1.00 49.56 280 TYR A C 1
ATOM 2280 O O . TYR A 1 280 ? -7.054 -14.607 33.560 1.00 49.56 280 TYR A O 1
ATOM 2288 N N . TYR A 1 281 ? -7.864 -13.960 35.542 1.00 49.47 281 TYR A N 1
ATOM 2289 C CA . TYR A 1 281 ? -7.625 -12.533 35.338 1.00 49.47 281 TYR A CA 1
ATOM 2290 C C . TYR A 1 281 ? -6.133 -12.209 35.447 1.00 49.47 281 TYR A C 1
ATOM 2292 O O . TYR A 1 281 ? -5.651 -11.402 34.665 1.00 49.47 281 TYR A O 1
ATOM 2300 N N . TYR A 1 282 ? -5.377 -12.879 36.327 1.00 52.03 282 TYR A N 1
ATOM 2301 C CA . TYR A 1 282 ? -3.914 -12.778 36.372 1.00 52.03 282 TYR A CA 1
ATOM 2302 C C . TYR A 1 282 ? -3.281 -13.276 35.066 1.00 52.03 282 TYR A C 1
ATOM 2304 O O . TYR A 1 282 ? -2.484 -12.560 34.467 1.00 52.03 282 TYR A O 1
ATOM 2312 N N . TYR A 1 283 ? -3.710 -14.439 34.565 1.00 48.47 283 TYR A N 1
ATOM 2313 C CA . TYR A 1 283 ? -3.270 -14.981 33.277 1.00 48.47 283 TYR A CA 1
ATOM 2314 C C . TYR A 1 283 ? -3.647 -14.056 32.106 1.00 48.47 283 TYR A C 1
ATOM 2316 O O . TYR A 1 283 ? -2.799 -13.704 31.292 1.00 48.47 283 TYR A O 1
ATOM 2324 N N . TYR A 1 284 ? -4.889 -13.567 32.060 1.00 48.94 284 TYR A N 1
ATOM 2325 C CA . TYR A 1 284 ? -5.375 -12.681 30.998 1.00 48.94 284 TYR A CA 1
ATOM 2326 C C . TYR A 1 284 ? -4.695 -11.301 31.013 1.00 48.94 284 TYR A C 1
ATOM 2328 O O . TYR A 1 284 ? -4.365 -10.766 29.957 1.00 48.94 284 TYR A O 1
ATOM 2336 N N . TYR A 1 285 ? -4.443 -10.715 32.189 1.00 48.75 285 TYR A N 1
ATOM 2337 C CA . TYR A 1 285 ? -3.752 -9.425 32.316 1.00 48.75 285 TYR A CA 1
ATOM 2338 C C . TYR A 1 285 ? -2.250 -9.552 32.015 1.00 48.75 285 TYR A C 1
ATOM 2340 O O . TYR A 1 285 ? -1.675 -8.650 31.412 1.00 48.75 285 TYR A O 1
ATOM 2348 N N . PHE A 1 286 ? -1.630 -10.682 32.368 1.00 45.09 286 PHE A N 1
ATOM 2349 C CA . PHE A 1 286 ? -0.232 -10.986 32.055 1.00 45.09 286 PHE A CA 1
ATOM 2350 C C . PHE A 1 286 ? -0.021 -11.222 30.548 1.00 45.09 286 PHE A C 1
ATOM 2352 O O . PHE A 1 286 ? 0.878 -10.628 29.952 1.00 45.09 286 PHE A O 1
ATOM 2359 N N . VAL A 1 287 ? -0.919 -11.975 29.899 1.00 46.94 287 VAL A N 1
ATOM 2360 C CA . VAL A 1 287 ? -0.944 -12.174 28.435 1.00 46.94 287 VAL A CA 1
ATOM 2361 C C . VAL A 1 287 ? -1.218 -10.859 27.686 1.00 46.94 287 VAL A C 1
ATOM 2363 O O . VAL A 1 287 ? -0.607 -10.598 26.651 1.00 46.94 287 VAL A O 1
ATOM 2366 N N . ARG A 1 288 ? -2.073 -9.979 28.228 1.00 48.94 288 ARG A N 1
ATOM 2367 C CA . ARG A 1 288 ? -2.362 -8.647 27.659 1.00 48.94 288 ARG A CA 1
ATOM 2368 C C . ARG A 1 288 ? -1.192 -7.660 27.781 1.00 48.94 288 ARG A C 1
ATOM 2370 O O . ARG A 1 288 ? -1.135 -6.714 27.001 1.00 48.94 288 ARG A O 1
ATOM 2377 N N . ILE A 1 289 ? -0.282 -7.859 28.738 1.00 48.66 289 ILE A N 1
ATOM 2378 C CA . ILE A 1 289 ? 0.882 -6.989 28.975 1.00 48.66 289 ILE A CA 1
ATOM 2379 C C . ILE A 1 289 ? 2.092 -7.384 28.113 1.00 48.66 289 ILE A C 1
ATOM 2381 O O . ILE A 1 289 ? 2.738 -6.490 27.571 1.00 48.66 289 ILE A O 1
ATOM 2385 N N . PHE A 1 290 ? 2.393 -8.682 27.975 1.00 44.72 290 PHE A N 1
ATOM 2386 C CA . PHE A 1 290 ? 3.637 -9.150 27.339 1.00 44.72 290 PHE A CA 1
ATOM 2387 C C . PHE A 1 290 ? 3.524 -9.486 25.844 1.00 44.72 290 PHE A C 1
ATOM 2389 O O . PHE A 1 290 ? 4.542 -9.528 25.158 1.00 44.72 290 PHE A O 1
ATOM 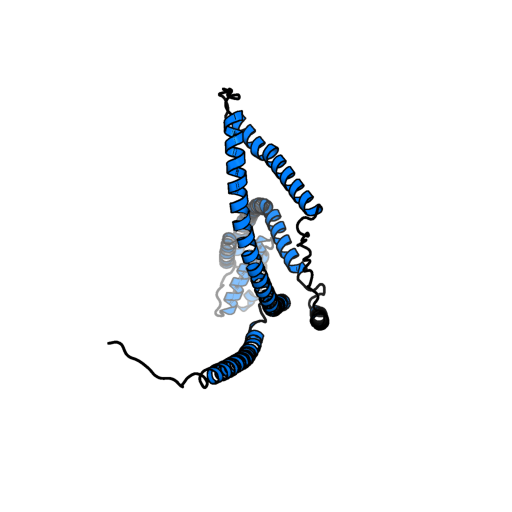2396 N N . GLY A 1 291 ? 2.312 -9.652 25.301 1.00 46.94 291 GLY A N 1
ATOM 2397 C CA . GLY A 1 291 ? 2.132 -10.000 23.888 1.00 46.94 291 GLY A CA 1
ATOM 2398 C C . GLY A 1 291 ? 2.618 -11.418 23.543 1.00 46.94 291 GLY A C 1
ATOM 2399 O O . GLY A 1 291 ? 3.384 -12.045 24.270 1.00 46.94 291 GLY A O 1
ATOM 2400 N N . TYR A 1 292 ? 2.134 -11.959 22.424 1.00 45.88 292 TYR A N 1
ATOM 2401 C CA . TYR A 1 292 ? 2.208 -13.397 22.126 1.00 45.88 292 TYR A CA 1
ATOM 2402 C C . TYR A 1 292 ? 3.618 -13.979 21.885 1.00 45.88 292 TYR A C 1
ATOM 2404 O O . TYR A 1 292 ? 3.774 -15.197 21.927 1.00 45.88 292 TYR A O 1
ATOM 2412 N N . ASN A 1 293 ? 4.646 -13.152 21.674 1.00 44.72 293 ASN A N 1
ATOM 2413 C CA . ASN A 1 293 ? 5.956 -13.624 21.202 1.00 44.72 293 ASN A CA 1
ATOM 2414 C C . ASN A 1 293 ? 6.953 -14.020 22.310 1.00 44.72 293 ASN A C 1
ATOM 2416 O O . ASN A 1 293 ? 7.869 -14.784 22.036 1.00 44.72 293 ASN A O 1
ATOM 2420 N N . GLU A 1 294 ? 6.760 -13.588 23.559 1.00 44.97 294 GLU A N 1
ATOM 2421 C CA . GLU A 1 294 ? 7.668 -13.891 24.694 1.00 44.97 294 GLU A CA 1
ATOM 2422 C C . GLU A 1 294 ? 7.165 -15.073 25.564 1.00 44.97 294 GLU A C 1
ATOM 2424 O O . GLU A 1 294 ? 7.692 -15.371 26.636 1.00 44.97 294 GLU A O 1
ATOM 2429 N N . ILE A 1 295 ? 6.111 -15.771 25.119 1.00 46.94 295 ILE A N 1
ATOM 2430 C CA . ILE A 1 295 ? 5.346 -16.737 25.932 1.00 46.94 295 ILE A CA 1
ATOM 2431 C C . ILE A 1 295 ? 6.101 -18.058 26.178 1.00 46.94 295 ILE A C 1
ATOM 2433 O O . ILE A 1 295 ? 5.880 -18.708 27.202 1.00 46.94 295 ILE A O 1
ATOM 2437 N N . TYR A 1 296 ? 7.017 -18.463 25.293 1.00 47.94 296 TYR A N 1
ATOM 2438 C CA . TYR A 1 296 ? 7.572 -19.826 25.305 1.00 47.94 296 TYR A CA 1
ATOM 2439 C C . TYR A 1 296 ? 8.451 -20.139 26.529 1.00 47.94 296 TYR A C 1
ATOM 2441 O O . TYR A 1 296 ? 8.404 -21.249 27.060 1.00 47.94 296 TYR A O 1
ATOM 2449 N N . ILE A 1 297 ? 9.211 -19.158 27.022 1.00 48.66 297 ILE A N 1
ATOM 2450 C CA . ILE A 1 297 ? 10.158 -19.355 28.134 1.00 48.66 297 ILE A CA 1
ATOM 2451 C C . ILE A 1 297 ? 9.428 -19.371 29.490 1.00 48.66 297 ILE A C 1
ATOM 2453 O O . ILE A 1 297 ? 9.805 -20.103 30.406 1.00 48.66 297 ILE A O 1
ATOM 2457 N N . ILE A 1 298 ? 8.321 -18.632 29.616 1.00 46.25 298 ILE A N 1
ATOM 2458 C CA . ILE A 1 298 ? 7.572 -18.500 30.878 1.00 46.25 298 ILE A CA 1
ATOM 2459 C C . ILE A 1 298 ? 6.516 -19.609 31.032 1.00 46.25 298 ILE A C 1
ATOM 2461 O O . ILE A 1 298 ? 6.212 -20.013 32.159 1.00 46.25 298 ILE A O 1
ATOM 2465 N N . TYR A 1 299 ? 6.011 -20.169 29.925 1.00 48.69 299 TYR A N 1
ATOM 2466 C CA . TYR A 1 299 ? 5.088 -21.314 29.933 1.00 48.69 299 TYR A CA 1
ATOM 2467 C C . TYR A 1 299 ? 5.707 -22.553 30.604 1.00 48.69 299 TYR A C 1
ATOM 2469 O O . TYR A 1 299 ? 5.025 -23.264 31.341 1.00 48.69 299 TYR A O 1
ATOM 2477 N N . TYR A 1 300 ? 7.016 -22.772 30.428 1.00 49.22 300 TYR A N 1
ATOM 2478 C CA . TYR A 1 300 ? 7.741 -23.868 31.083 1.00 49.22 300 TYR A CA 1
ATOM 2479 C C . TYR A 1 300 ? 7.913 -23.644 32.594 1.00 49.22 300 TYR A C 1
ATOM 2481 O O . TYR A 1 300 ? 7.680 -24.554 33.389 1.00 49.22 300 TYR A O 1
ATOM 2489 N N . LEU A 1 301 ? 8.248 -22.421 33.016 1.00 46.50 301 LEU A N 1
ATOM 2490 C CA . LEU A 1 301 ? 8.437 -22.078 34.433 1.00 46.50 301 LEU A CA 1
ATOM 2491 C C . LEU A 1 301 ? 7.126 -22.111 35.237 1.00 46.50 301 LEU A C 1
ATOM 2493 O O . LEU A 1 301 ? 7.116 -22.541 36.391 1.00 46.50 301 LEU A O 1
ATOM 2497 N N . THR A 1 302 ? 6.006 -21.712 34.631 1.00 49.22 302 THR A N 1
ATOM 2498 C CA . THR A 1 302 ? 4.688 -21.715 35.293 1.00 49.22 302 THR A CA 1
ATOM 2499 C C . THR A 1 302 ? 4.062 -23.108 35.385 1.00 49.22 302 THR A C 1
ATOM 2501 O O . THR A 1 302 ? 3.458 -23.419 36.413 1.00 49.22 302 THR A O 1
ATOM 2504 N N . ASN A 1 303 ? 4.267 -23.986 34.393 1.00 44.78 303 ASN A N 1
ATOM 2505 C CA . ASN A 1 303 ? 3.776 -25.371 34.453 1.00 44.78 303 ASN A CA 1
ATOM 2506 C C . ASN A 1 303 ? 4.469 -26.197 35.551 1.00 44.78 303 ASN A C 1
ATOM 2508 O O . ASN A 1 303 ? 3.808 -26.939 36.277 1.00 44.78 303 ASN A O 1
ATOM 2512 N N . VAL A 1 304 ? 5.783 -26.021 35.738 1.00 50.19 304 VAL A N 1
ATOM 2513 C CA . VAL A 1 304 ? 6.553 -26.734 36.777 1.00 50.19 304 VAL A CA 1
ATOM 2514 C C . VAL A 1 304 ? 6.109 -26.331 38.191 1.00 50.19 304 VAL A C 1
ATOM 2516 O O . VAL A 1 304 ? 5.987 -27.183 39.074 1.00 50.19 304 VAL A O 1
ATOM 2519 N N . TYR A 1 305 ? 5.791 -25.051 38.412 1.00 47.12 305 TYR A N 1
ATOM 2520 C CA . TYR A 1 305 ? 5.244 -24.582 39.691 1.00 47.12 305 TYR A CA 1
ATOM 2521 C C . TYR A 1 305 ? 3.785 -25.012 39.916 1.00 47.12 305 TYR A C 1
ATOM 2523 O O . TYR A 1 305 ? 3.403 -25.307 41.052 1.00 47.12 305 TYR A O 1
ATOM 2531 N N . TRP A 1 306 ? 2.979 -25.088 38.851 1.00 45.47 306 TRP A N 1
ATOM 2532 C CA . TRP A 1 306 ? 1.583 -25.525 38.918 1.00 45.47 306 TRP A CA 1
ATOM 2533 C C . TRP A 1 306 ? 1.466 -27.015 39.251 1.00 45.47 306 TRP A C 1
ATOM 2535 O O . TRP A 1 306 ? 0.766 -27.362 40.201 1.00 45.47 306 TRP A O 1
ATOM 2545 N N . PHE A 1 307 ? 2.223 -27.887 38.573 1.00 41.19 307 PHE A N 1
ATOM 2546 C CA . PHE A 1 307 ? 2.209 -29.324 38.870 1.00 41.19 307 PHE A CA 1
ATOM 2547 C C . PHE A 1 307 ? 2.643 -29.605 40.311 1.00 41.19 307 PHE A C 1
ATOM 2549 O O . PHE A 1 307 ? 2.018 -30.400 41.012 1.00 41.19 307 PHE A O 1
ATOM 2556 N N . ARG A 1 308 ? 3.665 -28.896 40.800 1.00 44.41 308 ARG A N 1
ATOM 2557 C CA . ARG A 1 308 ? 4.163 -29.066 42.168 1.00 44.41 308 ARG A CA 1
ATOM 2558 C C . ARG A 1 308 ? 3.137 -28.625 43.219 1.00 44.41 308 ARG A C 1
ATOM 2560 O O . ARG A 1 308 ? 2.885 -29.378 44.154 1.00 44.41 308 ARG A O 1
ATOM 2567 N N . ASN A 1 309 ? 2.481 -27.475 43.057 1.00 43.72 309 ASN A N 1
ATOM 2568 C CA . ASN A 1 309 ? 1.507 -26.991 44.047 1.00 43.72 309 ASN A CA 1
ATOM 2569 C C . ASN A 1 309 ? 0.137 -27.680 43.971 1.00 43.72 309 ASN A C 1
ATOM 2571 O O . ASN A 1 309 ? -0.490 -27.876 45.015 1.00 43.72 309 ASN A O 1
ATOM 2575 N N . VAL A 1 310 ? -0.324 -28.085 42.783 1.00 46.69 310 VAL A N 1
ATOM 2576 C CA . VAL A 1 310 ? -1.566 -28.864 42.634 1.00 46.69 310 VAL A CA 1
ATOM 2577 C C . VAL A 1 310 ? -1.385 -30.266 43.211 1.00 46.69 310 VAL A C 1
ATOM 2579 O O . VAL A 1 310 ? -2.249 -30.720 43.951 1.00 46.69 310 VAL A O 1
ATOM 2582 N N . THR A 1 311 ? -0.232 -30.911 43.006 1.00 47.84 311 THR A N 1
ATOM 2583 C CA . THR A 1 311 ? 0.043 -32.224 43.621 1.00 47.84 311 THR A CA 1
ATOM 2584 C C . THR A 1 311 ? 0.122 -32.126 45.148 1.00 47.84 311 THR A C 1
ATOM 2586 O O . THR A 1 311 ? -0.418 -32.982 45.843 1.00 47.84 311 THR A O 1
ATOM 2589 N N . ILE A 1 312 ? 0.719 -31.059 45.697 1.00 48.34 312 ILE A N 1
ATOM 2590 C CA . ILE A 1 312 ? 0.806 -30.849 47.154 1.00 48.34 312 ILE A CA 1
ATOM 2591 C C . ILE A 1 312 ? -0.575 -30.570 47.764 1.00 48.34 312 ILE A C 1
ATOM 2593 O O . ILE A 1 312 ? -0.918 -31.154 48.788 1.00 48.34 312 ILE A O 1
ATOM 2597 N N . THR A 1 313 ? -1.394 -29.721 47.139 1.00 47.41 313 THR A N 1
ATOM 2598 C CA . THR A 1 313 ? -2.734 -29.386 47.657 1.00 47.41 313 THR A CA 1
ATOM 2599 C C . THR A 1 313 ? -3.741 -30.517 47.472 1.00 47.41 313 THR A C 1
ATOM 2601 O O . THR A 1 313 ? -4.548 -30.747 48.370 1.00 47.41 313 THR A O 1
ATOM 2604 N N . TYR A 1 314 ? -3.657 -31.276 46.376 1.00 44.38 314 TYR A N 1
ATOM 2605 C CA . TYR A 1 314 ? -4.484 -32.462 46.162 1.00 44.38 314 TYR A CA 1
ATOM 2606 C C . TYR A 1 314 ? -4.098 -33.586 47.130 1.00 44.38 314 TYR A C 1
ATOM 2608 O O . TYR A 1 314 ? -4.980 -34.145 47.770 1.00 44.38 314 TYR A O 1
ATOM 2616 N N . ASN A 1 315 ? -2.803 -33.843 47.362 1.00 43.25 315 ASN A N 1
ATOM 2617 C CA . ASN A 1 315 ? -2.373 -34.809 48.381 1.00 43.25 315 ASN A CA 1
ATOM 2618 C C . ASN A 1 315 ? -2.773 -34.386 49.802 1.00 43.25 315 ASN A C 1
ATOM 2620 O O . ASN A 1 315 ? -3.190 -35.232 50.585 1.00 43.25 315 ASN A O 1
ATOM 2624 N N . HIS A 1 316 ? -2.719 -33.094 50.139 1.00 45.03 316 HIS A N 1
ATOM 2625 C CA . HIS A 1 316 ? -3.114 -32.614 51.468 1.00 45.03 316 HIS A CA 1
ATOM 2626 C C . HIS A 1 316 ? -4.639 -32.649 51.686 1.00 45.03 316 HIS A C 1
ATOM 2628 O O . HIS A 1 316 ? -5.103 -32.890 52.801 1.00 45.03 316 HIS A O 1
ATOM 2634 N N . LEU A 1 317 ? -5.431 -32.442 50.626 1.00 42.91 317 LEU A N 1
ATOM 2635 C CA . LEU A 1 317 ? -6.892 -32.577 50.660 1.00 42.91 317 LEU A CA 1
ATOM 2636 C C . LEU A 1 317 ? -7.329 -34.044 50.678 1.00 42.91 317 LEU A C 1
ATOM 2638 O O . LEU A 1 317 ? -8.198 -34.393 51.470 1.00 42.91 317 LEU A O 1
ATOM 2642 N N . VAL A 1 318 ? -6.696 -34.908 49.882 1.00 47.62 318 VAL A N 1
ATOM 2643 C CA . VAL A 1 318 ? -6.976 -36.351 49.852 1.00 47.62 318 VAL A CA 1
ATOM 2644 C C . VAL A 1 318 ? -6.552 -37.017 51.162 1.00 47.62 318 VAL A C 1
ATOM 2646 O O . VAL A 1 318 ? -7.327 -37.794 51.711 1.00 47.62 318 VAL A O 1
ATOM 2649 N N . GLN A 1 319 ? -5.403 -36.656 51.748 1.00 41.12 319 GLN A N 1
ATOM 2650 C CA . GLN A 1 319 ? -5.037 -37.150 53.080 1.00 41.12 319 GLN A CA 1
ATOM 2651 C C . GLN A 1 319 ? -5.953 -36.604 54.183 1.00 41.12 319 GLN A C 1
ATOM 2653 O O . GLN A 1 319 ? -6.314 -37.350 55.087 1.00 41.12 319 GLN A O 1
ATOM 2658 N N . SER A 1 320 ? -6.409 -35.348 54.098 1.00 43.50 320 SER A N 1
ATOM 2659 C CA . SER A 1 320 ? -7.374 -34.812 55.069 1.00 43.50 320 SER A CA 1
ATOM 2660 C C . SER A 1 320 ? -8.765 -35.446 54.954 1.00 43.50 320 SER A C 1
ATOM 2662 O O . SER A 1 320 ? -9.460 -35.504 55.968 1.00 43.50 320 SER A O 1
ATOM 2664 N N . TRP A 1 321 ? -9.191 -35.864 53.759 1.00 38.31 321 TRP A N 1
ATOM 2665 C CA . TRP A 1 321 ? -10.478 -36.532 53.541 1.00 38.31 321 TRP A CA 1
ATOM 2666 C C . TRP A 1 321 ? -10.421 -38.003 53.956 1.00 38.31 321 TRP A C 1
ATOM 2668 O O . TRP A 1 321 ? -11.239 -38.436 54.761 1.00 38.31 321 TRP A O 1
ATOM 2678 N N . ILE A 1 322 ? -9.391 -38.741 53.525 1.00 44.22 322 ILE A N 1
ATOM 2679 C CA . ILE A 1 322 ? -9.226 -40.160 53.874 1.00 44.22 322 ILE A CA 1
ATOM 2680 C C . ILE A 1 322 ? -9.055 -40.337 55.390 1.00 44.22 322 ILE A C 1
ATOM 2682 O O . ILE A 1 322 ? -9.665 -41.229 55.967 1.00 44.22 322 ILE A O 1
ATOM 2686 N N . VAL A 1 323 ? -8.298 -39.468 56.071 1.00 43.75 323 VAL A N 1
ATOM 2687 C CA . VAL A 1 323 ? -8.087 -39.590 57.527 1.00 43.75 323 VAL A CA 1
ATOM 2688 C C . VAL A 1 323 ? -9.336 -39.209 58.337 1.00 43.75 323 VAL A C 1
ATOM 2690 O O . VAL A 1 323 ? -9.561 -39.794 59.395 1.00 43.75 323 VAL A O 1
ATOM 2693 N N . LYS A 1 324 ? -10.179 -38.279 57.857 1.00 41.50 324 LYS A N 1
ATOM 2694 C CA . LYS A 1 324 ? -11.426 -37.899 58.552 1.00 41.50 324 LYS A CA 1
ATOM 2695 C C . LYS A 1 324 ? -12.550 -38.917 58.363 1.00 41.50 324 LYS A C 1
ATOM 2697 O O . LYS A 1 324 ? -13.227 -39.227 59.342 1.00 41.50 324 LYS A O 1
ATOM 2702 N N . ASP A 1 325 ? -12.703 -39.479 57.166 1.00 40.34 325 ASP A N 1
ATOM 2703 C CA . ASP A 1 325 ? -13.748 -40.475 56.904 1.00 40.34 325 ASP A CA 1
ATOM 2704 C C . ASP A 1 325 ? -13.403 -41.843 57.518 1.00 40.34 325 ASP A C 1
ATOM 2706 O O . ASP A 1 325 ? -14.282 -42.518 58.057 1.00 40.34 325 ASP A O 1
ATOM 2710 N N . PHE A 1 326 ? -12.118 -42.224 57.557 1.00 35.00 326 PHE A N 1
ATOM 2711 C CA . PHE A 1 326 ? -11.695 -43.500 58.152 1.00 35.00 326 PHE A CA 1
ATOM 2712 C C . PHE A 1 326 ? -11.810 -43.516 59.690 1.00 35.00 326 PHE A C 1
ATOM 2714 O O . PHE A 1 326 ? -12.133 -44.550 60.271 1.00 35.00 326 PHE A O 1
ATOM 2721 N N . TYR A 1 327 ? -11.626 -42.371 60.366 1.00 36.16 327 TYR A N 1
ATOM 2722 C CA . TYR A 1 327 ? -11.835 -42.261 61.821 1.00 36.16 327 TYR A CA 1
ATOM 2723 C C . TYR A 1 327 ? -13.316 -42.162 62.223 1.00 36.16 327 TYR A C 1
ATOM 2725 O O . TYR A 1 327 ? -13.667 -42.572 63.330 1.00 36.16 327 TYR A O 1
ATOM 2733 N N . SER A 1 328 ? -14.186 -41.644 61.346 1.00 39.41 328 SER A N 1
ATOM 2734 C CA . SER A 1 328 ? -15.632 -41.590 61.598 1.00 39.41 328 SER A CA 1
ATOM 2735 C C . SER A 1 328 ? -16.283 -42.966 61.438 1.00 39.41 328 SER A C 1
ATOM 2737 O O . SER A 1 328 ? -17.063 -43.365 62.297 1.00 39.41 328 SER A O 1
ATOM 2739 N N . LEU A 1 329 ? -15.920 -43.734 60.400 1.00 36.28 329 LEU A N 1
ATOM 2740 C CA . LEU A 1 329 ? -16.513 -45.058 60.163 1.00 36.28 329 LEU A CA 1
ATOM 2741 C C . LEU A 1 329 ? -16.149 -46.095 61.240 1.00 36.28 329 LEU A C 1
ATOM 2743 O O . LEU A 1 329 ? -16.944 -46.983 61.540 1.00 36.28 329 LEU A O 1
ATOM 2747 N N . HIS A 1 330 ? -14.962 -45.999 61.848 1.00 36.62 330 HIS A N 1
ATOM 2748 C CA . HIS A 1 330 ? -14.498 -47.014 62.800 1.00 36.62 330 HIS A CA 1
ATOM 2749 C C . HIS A 1 330 ? -15.105 -46.874 64.209 1.00 36.62 330 HIS A C 1
ATOM 2751 O O . HIS A 1 330 ? -15.040 -47.819 65.000 1.00 36.62 330 HIS A O 1
ATOM 2757 N N . LYS A 1 331 ? -15.702 -45.716 64.532 1.00 37.56 331 LYS A N 1
ATOM 2758 C CA . LYS A 1 331 ? -16.320 -45.445 65.841 1.00 37.56 331 LYS A CA 1
ATOM 2759 C C . LYS A 1 331 ? -17.764 -45.952 65.932 1.00 37.56 331 LYS A C 1
ATOM 2761 O O . LYS A 1 331 ? -18.188 -46.365 67.008 1.00 37.56 331 LYS A O 1
ATOM 2766 N N . ASP A 1 332 ? -18.465 -46.010 64.801 1.00 37.56 332 ASP A N 1
ATOM 2767 C CA . ASP A 1 332 ? -19.877 -46.409 64.743 1.00 37.56 332 ASP A CA 1
ATOM 2768 C C . ASP A 1 332 ? -20.069 -47.938 64.645 1.00 37.56 332 ASP A C 1
ATOM 2770 O O . ASP A 1 332 ? -21.115 -48.462 65.025 1.00 37.56 332 ASP A O 1
ATOM 2774 N N . HIS A 1 333 ? -19.039 -48.689 64.233 1.00 35.03 333 HIS A N 1
ATOM 2775 C CA . HIS A 1 333 ? -19.115 -50.150 64.069 1.00 35.03 333 HIS A CA 1
ATOM 2776 C C . HIS A 1 333 ? -18.829 -50.986 65.335 1.00 35.03 333 HIS A C 1
ATOM 2778 O O . HIS A 1 333 ? -19.093 -52.187 65.331 1.00 35.03 333 HIS A O 1
ATOM 2784 N N . VAL A 1 334 ? -18.338 -50.397 66.435 1.00 35.19 334 VAL A N 1
ATOM 2785 C CA . VAL A 1 334 ? -17.978 -51.159 67.657 1.00 35.19 334 VAL A CA 1
ATOM 2786 C C . VAL A 1 334 ? -19.137 -51.266 68.667 1.00 35.19 334 VAL A C 1
ATOM 2788 O O . VAL A 1 334 ? -19.115 -52.131 69.537 1.00 35.19 334 VAL A O 1
ATOM 2791 N N . LEU A 1 335 ? -20.201 -50.464 68.533 1.00 35.94 335 LEU A N 1
ATOM 2792 C CA . LEU A 1 335 ? -21.311 -50.427 69.503 1.00 35.94 335 LEU A CA 1
ATOM 2793 C C . LEU A 1 335 ? -22.539 -51.287 69.143 1.00 35.94 335 LEU A C 1
ATOM 2795 O O . LEU A 1 335 ? -23.476 -51.335 69.935 1.00 35.94 335 LEU A O 1
ATOM 2799 N N . PHE A 1 336 ? -22.548 -51.998 68.007 1.00 30.86 336 PHE A N 1
ATOM 2800 C CA . PHE A 1 336 ? -23.755 -52.694 67.514 1.00 30.86 336 PHE A CA 1
ATOM 2801 C C . PHE A 1 336 ? -23.652 -54.221 67.337 1.00 30.86 336 PHE A C 1
ATOM 2803 O O . PHE A 1 336 ? -24.607 -54.842 66.878 1.00 30.86 336 PHE A O 1
ATOM 2810 N N . SER A 1 337 ? -22.549 -54.866 67.739 1.00 29.77 337 SER A N 1
ATOM 2811 C CA . SER A 1 337 ? -22.371 -56.323 67.589 1.00 29.77 337 SER A CA 1
ATOM 2812 C C . SER A 1 337 ? -22.606 -57.111 68.888 1.00 29.77 337 SER A C 1
ATOM 2814 O O . SER A 1 337 ? -21.748 -57.881 69.311 1.00 29.77 337 SER A O 1
ATOM 2816 N N . THR A 1 338 ? -23.770 -56.959 69.524 1.00 33.34 338 THR A N 1
ATOM 2817 C CA . THR A 1 338 ? -24.247 -57.890 70.568 1.00 33.34 338 THR A CA 1
ATOM 2818 C C . THR A 1 338 ? -25.776 -58.026 70.558 1.00 33.34 338 THR A C 1
ATOM 2820 O O . THR A 1 338 ? -26.458 -57.482 71.420 1.00 33.34 338 THR A O 1
ATOM 2823 N N . ARG A 1 339 ? -26.338 -58.792 69.608 1.00 28.44 339 ARG A N 1
ATOM 2824 C CA . ARG A 1 339 ? -27.466 -59.729 69.847 1.00 28.44 339 ARG A CA 1
ATOM 2825 C C . ARG A 1 339 ? -27.851 -60.507 68.581 1.00 28.44 339 ARG A C 1
ATOM 2827 O O . ARG A 1 339 ? -27.869 -59.975 67.481 1.00 28.44 339 ARG A O 1
ATOM 2834 N N . GLN A 1 340 ? -28.095 -61.796 68.799 1.00 29.45 340 GLN A N 1
ATOM 2835 C CA . GLN A 1 340 ? -28.306 -62.899 67.858 1.00 29.45 340 GLN A CA 1
ATOM 2836 C C . GLN A 1 340 ? -29.679 -62.889 67.149 1.00 29.45 340 GLN A C 1
ATOM 2838 O O . GLN A 1 340 ? -30.658 -62.583 67.818 1.00 29.45 340 GLN A O 1
ATOM 2843 N N . LEU A 1 341 ? -29.685 -63.365 65.881 1.00 27.09 341 LEU A N 1
ATOM 2844 C CA . LEU A 1 341 ? -30.603 -64.327 65.190 1.00 27.09 341 LEU A CA 1
ATOM 2845 C C . LEU A 1 341 ? -32.143 -64.069 65.191 1.00 27.09 341 LEU A C 1
ATOM 2847 O O . LEU A 1 341 ? -32.612 -63.343 66.058 1.00 27.09 341 LEU A O 1
ATOM 2851 N N . PRO A 1 342 ? -32.974 -64.672 64.288 1.00 33.81 342 PRO A N 1
ATOM 2852 C CA . PRO A 1 342 ? -32.748 -65.892 63.488 1.00 33.81 342 PRO A CA 1
ATOM 2853 C C . PRO A 1 342 ? -33.216 -65.907 62.005 1.00 33.81 342 PRO A C 1
ATOM 2855 O O . PRO A 1 342 ? -33.906 -65.024 61.508 1.00 33.81 342 PRO A O 1
ATOM 2858 N N . PHE A 1 343 ? -32.797 -67.000 61.352 1.00 24.89 343 PHE A N 1
ATOM 2859 C CA . PHE A 1 343 ? -33.283 -67.688 60.144 1.00 24.89 343 PHE A CA 1
ATOM 2860 C C . PHE A 1 343 ? -34.753 -67.496 59.735 1.00 24.89 343 PHE A C 1
ATOM 2862 O O . PHE A 1 343 ? -35.624 -67.670 60.581 1.00 24.89 343 PHE A O 1
ATOM 2869 N N . VAL A 1 344 ? -34.998 -67.415 58.414 1.00 27.83 344 VAL A N 1
ATOM 2870 C CA . VAL A 1 344 ? -36.037 -68.196 57.701 1.00 27.83 344 VAL A CA 1
ATOM 2871 C C . VAL A 1 344 ? -35.561 -68.508 56.264 1.00 27.83 344 VAL A C 1
ATOM 2873 O O . VAL A 1 344 ? -35.416 -67.588 55.467 1.00 27.83 344 VAL A O 1
ATOM 2876 N N . ILE A 1 345 ? -35.364 -69.818 56.030 1.00 31.67 345 ILE A N 1
ATOM 2877 C CA . ILE A 1 345 ? -35.261 -70.651 54.799 1.00 31.67 345 ILE A CA 1
ATOM 2878 C C . ILE A 1 345 ? -34.231 -70.264 53.732 1.00 31.67 345 ILE A C 1
ATOM 2880 O O . ILE A 1 345 ? -34.470 -69.317 52.954 1.00 31.67 345 ILE A O 1
#

InterPro domains:
  IPR050927 Transient receptor potential cation channel M [PTHR13800] (2-261)
  IPR056336 Calcium channel YVC1-like, C-terminal transmembrane domain [PF23317] (76-153)

pLDDT: mean 71.34, std 19.43, range [24.89, 97.06]

Radius of gyration: 45.88 Å; chains: 1; bounding box: 122×82×109 Å

Sequence (345 aa):
MALFTVVVAGFAILQWVTAYQSTASLNPLTNLFTVFKALQLAYFQVFGEYEMNTLSGEVLLDSCKNDKINCPGGWSTWLSPILLGVYVILTQVLLLNLVIAMFASTYMRIESASTKYWALQRYHIVGEYVNRSPIPPPLNIIWYIYLIIRYLIRGCRKSPLKSDHPFKKSYECGSSQELRLIHWERLRFWDYDRYIIQGKKRKQKETGKMVSVRTTVMQMNRGAEMSSEIAAAISTYYHTTQDHLARVESKADRLKIVEEKVDKVLSLIKELNLKVFCYYYYYYYFVRIFGYNEIYIIYYLTNVYWFRNVTITYNHLVQSWIVKDFYSLHKDHVLFSTRQLPFVI